Protein AF-A0A8S1GNZ1-F1 (afdb_monomer_lite)

Sequence (311 aa):
MEAQPLKSENVESPDSKSLWKHWRIIALCSLVFFGAACFFMNSFTNTDNIIVKFIEEELIEKNLEDPFVSQDFFMDMGSIRVFTPLDGYDFAYKSSAGPYDVISLKSEQTFRMKEFIKRNTSPYFLITHNSSLIMPGDNQFILEDPSLVHWFTSNLNISHEKLSALPYGVSTPTGLQENLKQLSLKQKKDENKEKILELMGDSKFFLSAEKEEVDTCTNWEAIVMGAVPIVKNGSNNELYDGERVLMLESYNERANCQKDASPFVRSIDHRKRAWRSLLAASHPGVPACLVELAAFSFEMTFAQAWAILTR

Organism: NCBI:txid2777116

Radius of gyration: 29.43 Å; chains: 1; bounding box: 95×71×96 Å

Foldseek 3Di:
DDDDDDDDDPPPDPDVVVVVVVVVVVVVVVVVVVVVVVVVVVVVVPVLQVVLVVVVVVCVVVVPLDLFDEQCNLQVQFPAHDDDVVVVPDPVPDLEDAAAGEYEYELVCLVVVVSSLVRYPHAYEYEYADDPDEPPPVNCVVVVRPSDQAYEYDRYADDDPRYDYDANTAYDVVNVVVVVVVCPPPPPVVVVVVVLLVVLLVEQEDEDPPDPGQHDNSCNSSQVSLHAYEGEDHDPCLLQVVHRHHYDVDPVCVVVVVVVCVVSSVVSVVVSVVVVVLVVVPDPDDDPVPSSHPDDPDPPSVVNSCSSRVD

pLDDT: mean 72.22, std 18.53, range [36.06, 97.62]

Secondary structure (DSSP, 8-state):
-PPPPPP----PPP-HHHHHHHHHHHHHHHHHHHHHHHHHHHHHS-HHHHHHHHHHHHHHHTT--SS--BHHHHHHT-SEEE--GGG---GGG-SSPPTTEEEEEEGGGGGGHHHHHHH--S-EEEEEESS---BSGGGGGGTT-TTEEEEEESSB-S-BTTEEE----BPPHHHHHHHHHT-TT-HHHHHHHHHHHHHHHH-SEEE----S-S--HHHHHHHHTT-EEEEE--TTGGGGTTSS-EEES-GGGGGTHHHHTHHHHHHHHHHHHHHHHHHHH--TTS-GGGSSSSSS-TTTHHHHHHHHH--

Structure (mmCIF, N/CA/C/O backbone):
data_AF-A0A8S1GNZ1-F1
#
_entry.id   AF-A0A8S1GNZ1-F1
#
loop_
_atom_site.group_PDB
_atom_site.id
_atom_site.type_symbol
_atom_site.label_atom_id
_atom_site.label_alt_id
_atom_site.label_comp_id
_atom_site.label_asym_id
_atom_site.label_entity_id
_atom_site.label_seq_id
_atom_site.pdbx_PDB_ins_code
_atom_site.Cartn_x
_atom_site.Cartn_y
_atom_site.Cartn_z
_atom_site.occupancy
_atom_site.B_iso_or_equiv
_atom_site.auth_seq_id
_atom_site.auth_comp_id
_atom_site.auth_asym_id
_atom_site.auth_atom_id
_atom_site.pdbx_PDB_model_num
ATOM 1 N N . MET A 1 1 ? -70.256 -41.498 63.097 1.00 42.91 1 MET A N 1
ATOM 2 C CA . MET A 1 1 ? -69.723 -40.968 61.826 1.00 42.91 1 MET A CA 1
ATOM 3 C C . MET A 1 1 ? -68.530 -41.832 61.461 1.00 42.91 1 MET A C 1
ATOM 5 O O . MET A 1 1 ? -67.471 -41.660 62.046 1.00 42.91 1 MET A O 1
ATOM 9 N N . GLU A 1 2 ? -68.745 -42.836 60.611 1.00 42.31 2 GLU A N 1
ATOM 10 C CA . GLU A 1 2 ? -67.685 -43.706 60.082 1.00 42.31 2 GLU A CA 1
ATOM 11 C C . GLU A 1 2 ? -67.003 -43.006 58.901 1.00 42.31 2 GLU A C 1
ATOM 13 O O . GLU A 1 2 ? -67.673 -42.524 57.987 1.00 42.31 2 GLU A O 1
ATOM 18 N N . ALA A 1 3 ? -65.674 -42.912 58.950 1.00 49.19 3 ALA A N 1
ATOM 19 C CA . ALA A 1 3 ? -64.860 -42.322 57.897 1.00 49.19 3 ALA A CA 1
ATOM 20 C C . ALA A 1 3 ? -64.663 -43.332 56.757 1.00 49.19 3 ALA A C 1
ATOM 22 O O . ALA A 1 3 ? -64.206 -44.452 56.988 1.00 49.19 3 ALA A O 1
ATOM 23 N N . GLN A 1 4 ? -65.002 -42.936 55.528 1.00 50.22 4 GLN A N 1
ATOM 24 C CA . GLN A 1 4 ? -64.741 -43.744 54.338 1.00 50.22 4 GLN A CA 1
ATOM 25 C C . GLN A 1 4 ? -63.258 -43.677 53.934 1.00 50.22 4 GLN A C 1
ATOM 27 O O . GLN A 1 4 ? -62.659 -42.601 54.002 1.00 50.22 4 GLN A O 1
ATOM 32 N N . PRO A 1 5 ? -62.659 -44.793 53.478 1.00 57.53 5 PRO A N 1
ATOM 33 C CA . PRO A 1 5 ? -61.276 -44.811 53.029 1.00 57.53 5 PRO A CA 1
ATOM 34 C C . PRO A 1 5 ? -61.134 -44.136 51.657 1.00 57.53 5 PRO A C 1
ATOM 36 O O . PRO A 1 5 ? -61.867 -44.434 50.711 1.00 57.53 5 PRO A O 1
ATOM 39 N N . LEU A 1 6 ? -60.159 -43.229 51.561 1.00 55.62 6 LEU A N 1
ATOM 40 C CA . LEU A 1 6 ? -59.729 -42.579 50.324 1.00 55.62 6 LEU A CA 1
ATOM 41 C C . LEU A 1 6 ? -59.230 -43.629 49.324 1.00 55.62 6 LEU A C 1
ATOM 43 O O . LEU A 1 6 ? -58.292 -44.376 49.603 1.00 55.62 6 LEU A O 1
ATOM 47 N N . LYS A 1 7 ? -59.859 -43.668 48.145 1.00 56.16 7 LYS A N 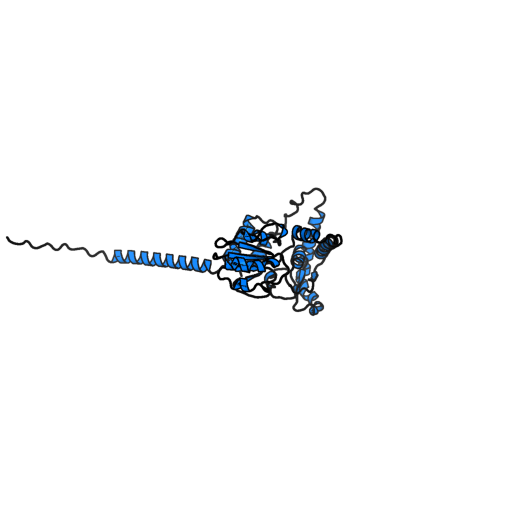1
ATOM 48 C CA . LYS A 1 7 ? -59.379 -44.436 46.993 1.00 56.16 7 LYS A CA 1
ATOM 49 C C . LYS A 1 7 ? -58.073 -43.810 46.507 1.00 56.16 7 LYS A C 1
ATOM 51 O O . LYS A 1 7 ? -58.064 -42.655 46.096 1.00 56.16 7 LYS A O 1
ATOM 56 N N . SER A 1 8 ? -56.985 -44.570 46.558 1.00 58.84 8 SER A N 1
ATOM 57 C CA . SER A 1 8 ? -55.722 -44.201 45.924 1.00 58.84 8 SER A CA 1
ATOM 58 C C . SER A 1 8 ? -55.897 -44.246 44.407 1.00 58.84 8 SER A C 1
ATOM 60 O O . SER A 1 8 ? -56.074 -45.323 43.834 1.00 58.84 8 SER A O 1
ATOM 62 N N . GLU A 1 9 ? -55.881 -43.085 43.759 1.00 55.78 9 GLU A N 1
ATOM 63 C CA . GLU A 1 9 ? -55.792 -42.996 42.305 1.00 55.78 9 GLU A CA 1
ATOM 64 C C . GLU A 1 9 ? -54.402 -43.470 41.866 1.00 55.78 9 GLU A C 1
ATOM 66 O O . GLU A 1 9 ? -53.376 -42.958 42.319 1.00 55.78 9 GLU A O 1
ATOM 71 N N . ASN A 1 10 ? -54.370 -44.487 41.004 1.00 51.25 10 ASN A N 1
ATOM 72 C CA . ASN A 1 10 ? -53.152 -44.922 40.333 1.00 51.25 10 ASN A 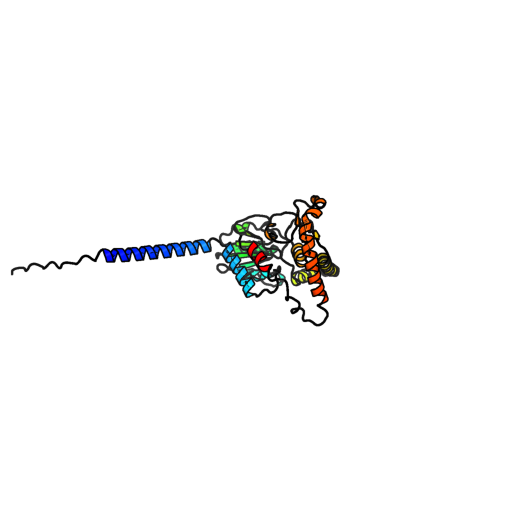CA 1
ATOM 73 C C . ASN A 1 10 ? -52.717 -43.812 39.373 1.00 51.25 10 ASN A C 1
ATOM 75 O O . ASN A 1 10 ? -53.239 -43.699 38.266 1.00 51.25 10 ASN A O 1
ATOM 79 N N . VAL A 1 11 ? -51.768 -42.986 39.809 1.00 63.00 11 VAL A N 1
ATOM 80 C CA . VAL A 1 11 ? -51.056 -42.056 38.933 1.00 63.00 11 VAL A CA 1
ATOM 81 C C . VAL A 1 11 ? -50.169 -42.900 38.022 1.00 63.00 11 VAL A C 1
ATOM 83 O O . VAL A 1 11 ? -49.137 -43.417 38.450 1.00 63.00 11 VAL A O 1
ATOM 86 N N . GLU A 1 12 ? -50.603 -43.099 36.779 1.00 59.38 12 GLU A N 1
ATOM 87 C CA . GLU A 1 12 ? -49.800 -43.769 35.758 1.00 59.38 12 GLU A CA 1
ATOM 88 C C . GLU A 1 12 ? -48.477 -43.012 35.589 1.00 59.38 12 GLU A C 1
ATOM 90 O O . GLU A 1 12 ? -48.450 -41.824 35.258 1.00 59.38 12 GLU A O 1
ATOM 95 N N . SER A 1 13 ? -47.358 -43.691 35.865 1.00 66.50 13 SER A N 1
ATOM 96 C CA . SER A 1 13 ? -46.034 -43.102 35.687 1.00 66.50 13 SER A CA 1
ATOM 97 C C . SER A 1 13 ? -45.848 -42.754 34.208 1.00 66.50 13 SER A C 1
ATOM 99 O O . SER A 1 13 ? -46.077 -43.636 33.371 1.00 66.50 13 SER A O 1
ATOM 101 N N . PRO A 1 14 ? -45.417 -41.530 33.861 1.00 67.50 14 PRO A N 1
ATOM 102 C CA . PRO A 1 14 ? -45.229 -41.145 32.471 1.00 67.50 14 PRO A CA 1
ATOM 103 C C . PRO A 1 14 ? -44.298 -42.142 31.780 1.00 67.50 14 PRO A C 1
ATOM 105 O O . PRO A 1 14 ? -43.217 -42.445 32.292 1.00 67.50 14 PRO A O 1
ATOM 108 N N . ASP A 1 15 ? -44.748 -42.669 30.636 1.00 77.31 15 ASP A N 1
ATOM 109 C CA . ASP A 1 15 ? -44.033 -43.677 29.856 1.00 77.31 15 ASP A CA 1
ATOM 110 C C . ASP A 1 15 ? -42.580 -43.235 29.666 1.00 77.31 15 ASP A C 1
ATOM 112 O O . ASP A 1 15 ? -42.286 -42.240 28.993 1.00 77.31 15 ASP A O 1
ATOM 116 N N . SER A 1 16 ? -41.662 -43.973 30.293 1.00 69.88 16 SER A N 1
ATOM 117 C CA . SER A 1 16 ? -40.234 -43.661 30.286 1.00 69.88 16 SER A CA 1
ATOM 118 C C . SER A 1 16 ? -39.706 -43.503 28.857 1.00 69.88 16 SER A C 1
ATOM 120 O O . SER A 1 16 ? -38.836 -42.668 28.609 1.00 69.88 16 SER A O 1
ATOM 122 N N . LYS A 1 17 ? -40.299 -44.193 27.873 1.00 72.44 17 LYS A N 1
ATOM 123 C CA . LYS A 1 17 ? -39.938 -44.054 26.455 1.00 72.44 17 LYS A CA 1
ATOM 124 C C . LYS A 1 17 ? -40.254 -42.669 25.879 1.00 72.44 17 LYS A C 1
ATOM 126 O O . LYS A 1 17 ? -39.535 -42.215 24.987 1.00 72.44 17 LYS A O 1
ATOM 131 N N . SER A 1 18 ? -41.281 -41.983 26.380 1.00 74.69 18 SER A N 1
ATOM 132 C CA . SER A 1 18 ? -41.635 -40.615 25.977 1.00 74.69 18 SER A CA 1
ATOM 133 C C . SER A 1 18 ? -40.627 -39.592 26.509 1.00 74.69 18 SER A C 1
ATOM 135 O O . SER A 1 18 ? -40.165 -38.720 25.766 1.00 74.69 18 SER A O 1
ATOM 137 N N . LEU A 1 19 ? -40.194 -39.758 27.762 1.00 73.62 19 LEU A N 1
ATOM 138 C CA . LEU A 1 19 ? -39.147 -38.938 28.379 1.00 73.62 19 LEU A CA 1
ATOM 139 C C . LEU A 1 19 ? -37.809 -39.086 27.641 1.00 73.62 19 LEU A C 1
ATOM 141 O O . LEU A 1 19 ? -37.182 -38.087 27.295 1.00 73.62 19 LEU A O 1
ATOM 145 N N . TRP A 1 20 ? -37.410 -40.313 27.296 1.00 73.38 20 TRP A N 1
ATOM 146 C CA . TRP A 1 20 ? -36.171 -40.562 26.546 1.00 73.38 20 TRP A CA 1
ATOM 147 C C . TRP A 1 20 ? -36.157 -39.928 25.145 1.00 73.38 20 TRP A C 1
ATOM 149 O O . TRP A 1 20 ? -35.100 -39.502 24.673 1.00 73.38 20 TRP A O 1
ATOM 159 N N . LYS A 1 21 ? -37.314 -39.818 24.478 1.00 73.50 21 LYS A N 1
ATOM 160 C CA . LYS A 1 21 ? -37.423 -39.104 23.195 1.00 73.50 21 LYS A CA 1
ATOM 161 C C . LYS A 1 21 ? -37.224 -37.596 23.360 1.00 73.50 21 LYS A C 1
ATOM 163 O O . LYS A 1 21 ? -36.492 -37.008 22.569 1.00 73.50 21 LYS A O 1
ATOM 168 N N . HIS A 1 22 ? -37.798 -36.992 24.400 1.00 74.25 22 HIS A N 1
ATOM 169 C CA . HIS A 1 22 ? -37.635 -35.560 24.668 1.00 74.25 22 HIS A CA 1
ATOM 170 C C . HIS A 1 22 ? -36.183 -35.199 25.004 1.00 74.25 22 HIS A C 1
ATOM 172 O O . HIS A 1 22 ? -35.644 -34.255 24.432 1.00 74.25 22 HIS A O 1
ATOM 178 N N . TRP A 1 23 ? -35.505 -35.995 25.835 1.00 77.56 23 TRP A N 1
ATOM 179 C CA . TRP A 1 23 ? -34.093 -35.764 26.165 1.00 77.56 23 TRP A CA 1
ATOM 180 C C . TRP A 1 23 ? -33.160 -35.896 24.956 1.00 77.56 23 TRP A C 1
ATOM 182 O O . TRP A 1 23 ? -32.216 -35.120 24.822 1.00 77.56 23 TRP A O 1
ATOM 192 N N . ARG A 1 24 ? -33.444 -36.824 24.032 1.00 75.19 24 ARG A N 1
ATOM 193 C CA . ARG A 1 24 ? -32.692 -36.941 22.772 1.00 75.19 24 ARG A CA 1
ATOM 194 C C . ARG A 1 24 ? -32.865 -35.727 21.868 1.00 75.19 24 ARG A C 1
ATOM 196 O O . ARG A 1 24 ? -31.882 -35.281 21.287 1.00 75.19 24 ARG A O 1
ATOM 203 N N . ILE A 1 25 ? -34.083 -35.199 21.761 1.00 73.50 25 ILE A N 1
ATOM 204 C CA . ILE A 1 25 ? -34.356 -33.999 20.962 1.00 73.50 25 ILE A CA 1
ATOM 205 C C . ILE A 1 25 ? -33.630 -32.795 21.567 1.00 73.50 25 ILE A C 1
ATOM 207 O O . ILE A 1 25 ? -32.942 -32.089 20.841 1.00 73.50 25 ILE A O 1
ATOM 211 N N . ILE A 1 26 ? -33.689 -32.614 22.890 1.00 74.62 26 ILE A N 1
ATOM 212 C CA . ILE A 1 26 ? -32.986 -31.519 23.576 1.00 74.62 26 ILE A CA 1
ATOM 213 C C . ILE A 1 26 ? -31.469 -31.625 23.365 1.00 74.62 26 ILE A C 1
ATOM 215 O O . ILE A 1 26 ? -30.847 -30.646 22.968 1.00 74.62 26 ILE A O 1
ATOM 219 N N . ALA A 1 27 ? -30.877 -32.811 23.539 1.00 74.50 27 ALA A N 1
ATOM 220 C CA . ALA A 1 27 ? -29.441 -33.012 23.335 1.00 74.50 27 ALA A CA 1
ATOM 221 C C . ALA A 1 27 ? -29.000 -32.761 21.879 1.00 74.50 27 ALA A C 1
ATOM 223 O O . ALA A 1 27 ? -27.961 -32.144 21.649 1.00 74.50 27 ALA A O 1
ATOM 224 N N . LEU A 1 28 ? -29.799 -33.194 20.896 1.00 64.06 28 LEU A N 1
ATOM 225 C CA . LEU A 1 28 ? -29.551 -32.920 19.476 1.00 64.06 28 LEU A CA 1
ATOM 226 C C . LEU A 1 28 ? -29.670 -31.427 19.159 1.00 64.06 28 LEU A C 1
ATOM 228 O O . LEU A 1 28 ? -28.799 -30.882 18.488 1.00 64.06 28 LEU A O 1
ATOM 232 N N . CYS A 1 29 ? -30.692 -30.747 19.682 1.00 60.97 29 CYS A N 1
ATOM 233 C CA . CYS A 1 29 ? -30.848 -29.304 19.517 1.00 60.97 29 CYS A CA 1
ATOM 234 C C . CYS A 1 29 ? -29.682 -28.532 20.148 1.00 60.97 29 CYS A C 1
ATOM 236 O O . CYS A 1 29 ? -29.166 -27.616 19.515 1.00 60.97 29 CYS A O 1
ATOM 238 N N . SER A 1 30 ? -29.211 -28.922 21.338 1.00 70.19 30 SER A N 1
ATOM 239 C CA . SER A 1 30 ? -28.046 -28.304 21.983 1.00 70.19 30 SER A CA 1
ATOM 240 C C . SER A 1 30 ? -26.748 -28.536 21.208 1.00 70.19 30 SER A C 1
ATOM 242 O O . SER A 1 30 ? -25.956 -27.609 21.090 1.00 70.19 30 SER A O 1
ATOM 244 N N . LEU A 1 31 ? -26.535 -29.725 20.633 1.00 61.81 31 LEU A N 1
ATOM 245 C CA . LEU A 1 31 ? -25.369 -30.012 19.785 1.00 61.81 31 LEU A CA 1
ATOM 246 C C . LEU A 1 31 ? -25.387 -29.215 18.478 1.00 61.81 31 LEU A C 1
ATOM 248 O O . LEU A 1 31 ? -24.345 -28.720 18.058 1.00 61.81 31 LEU A O 1
ATOM 252 N N . VAL A 1 32 ? -26.558 -29.045 17.860 1.00 71.25 32 VAL A N 1
ATOM 253 C CA . VAL A 1 32 ? -26.713 -28.201 16.665 1.00 71.25 32 VAL A CA 1
ATOM 254 C C . VAL A 1 32 ? -26.471 -26.732 17.006 1.00 71.25 32 VAL A C 1
ATOM 256 O O . VAL A 1 32 ? -25.761 -26.053 16.271 1.00 71.25 32 VAL A O 1
ATOM 259 N N . PHE A 1 33 ? -26.984 -26.246 18.141 1.00 72.06 33 PHE A N 1
ATOM 260 C CA . PHE A 1 33 ? -26.754 -24.868 18.584 1.00 72.06 33 PHE A CA 1
ATOM 261 C C . PHE A 1 33 ? -25.286 -24.610 18.933 1.00 72.06 33 PHE A C 1
ATOM 263 O O . PHE A 1 33 ? -24.740 -23.579 18.556 1.00 72.06 33 PHE A O 1
ATOM 270 N N . PHE A 1 34 ? -24.630 -25.555 19.611 1.00 69.62 34 PHE A N 1
ATOM 271 C CA . PHE A 1 34 ? -23.217 -25.443 19.963 1.00 69.62 34 PHE A CA 1
ATOM 272 C C . PHE A 1 34 ? -22.324 -25.551 18.723 1.00 69.62 34 PHE A C 1
ATOM 274 O O . PHE A 1 34 ? -21.399 -24.766 18.568 1.00 69.62 34 PHE A O 1
ATOM 281 N N . GLY A 1 35 ? -22.647 -26.452 17.790 1.00 67.31 35 GLY A N 1
ATOM 282 C CA . GLY A 1 35 ? -21.964 -26.558 16.502 1.00 67.31 35 GLY A CA 1
ATOM 283 C C . GLY A 1 35 ? -22.121 -25.300 15.648 1.00 67.31 35 GLY A C 1
ATOM 284 O O . GLY A 1 35 ? -21.136 -24.820 15.099 1.00 67.31 35 GLY A O 1
ATOM 285 N N . ALA A 1 36 ? -23.322 -24.715 15.591 1.00 57.62 36 ALA A N 1
ATOM 286 C CA . ALA A 1 36 ? -23.568 -23.456 14.894 1.00 57.62 36 ALA A CA 1
ATOM 287 C C . ALA A 1 36 ? -22.854 -22.277 15.569 1.00 57.62 36 ALA A C 1
ATOM 289 O O . ALA A 1 36 ? -22.254 -21.467 14.875 1.00 57.62 36 ALA A O 1
ATOM 290 N N . ALA A 1 37 ? -22.846 -22.202 16.903 1.00 60.47 37 ALA A N 1
ATOM 291 C CA . ALA A 1 37 ? -22.120 -21.172 17.643 1.00 60.47 37 ALA A CA 1
ATOM 292 C C . ALA A 1 37 ? -20.600 -21.302 17.467 1.00 60.47 37 ALA A C 1
ATOM 294 O O . ALA A 1 37 ? -19.932 -20.302 17.238 1.00 60.47 37 ALA A O 1
ATOM 295 N N . CYS A 1 38 ? -20.051 -22.519 17.502 1.00 54.41 38 CYS A N 1
ATOM 296 C CA . CYS A 1 38 ? -18.643 -22.768 17.202 1.00 54.41 38 CYS A CA 1
ATOM 297 C C . CYS A 1 38 ? -18.313 -22.461 15.739 1.00 54.41 38 CYS A C 1
ATOM 299 O O . CYS A 1 38 ? -17.273 -21.875 15.484 1.00 54.41 38 CYS A O 1
ATOM 301 N N . PHE A 1 39 ? -19.185 -22.793 14.784 1.00 46.56 39 PHE A N 1
ATOM 302 C CA . PHE A 1 39 ? -18.990 -22.460 13.371 1.00 46.56 39 PHE A CA 1
ATOM 303 C C . PHE A 1 39 ? -19.038 -20.946 13.131 1.00 46.56 39 PHE A C 1
ATOM 305 O O . PHE A 1 39 ? -18.174 -20.413 12.442 1.00 46.56 39 PHE A O 1
ATOM 312 N N . PHE A 1 40 ? -19.986 -20.238 13.752 1.00 44.31 40 PHE A N 1
ATOM 313 C CA . PHE A 1 40 ? -20.053 -18.778 13.709 1.00 44.31 40 PHE A CA 1
ATOM 314 C C . PHE A 1 40 ? -18.832 -18.147 14.381 1.00 44.31 40 PHE A C 1
ATOM 316 O O . PHE A 1 40 ? -18.200 -17.290 13.778 1.00 44.31 40 PHE A O 1
ATOM 323 N N . MET A 1 41 ? -18.431 -18.604 15.571 1.00 45.16 41 MET A N 1
ATOM 324 C CA . MET A 1 41 ? -17.243 -18.072 16.246 1.00 45.16 41 MET A CA 1
ATOM 325 C C . MET A 1 41 ? -15.953 -18.369 15.473 1.00 45.16 41 MET A C 1
ATOM 327 O O . MET A 1 41 ? -15.120 -17.482 15.364 1.00 45.16 41 MET A O 1
ATOM 331 N N . ASN A 1 42 ? -15.821 -19.541 14.847 1.00 42.25 42 ASN A N 1
ATOM 332 C CA . ASN A 1 42 ? -14.655 -19.882 14.024 1.00 42.25 42 ASN A CA 1
ATOM 333 C C . ASN A 1 42 ? -14.646 -19.143 12.667 1.00 42.25 42 ASN A C 1
ATOM 335 O O . ASN A 1 42 ? -13.591 -18.946 12.072 1.00 42.25 42 ASN A O 1
ATOM 339 N N . SER A 1 43 ? -15.817 -18.709 12.182 1.00 43.12 43 SER A N 1
ATOM 340 C CA . SER A 1 43 ? -15.941 -17.850 10.993 1.00 43.12 43 SER A CA 1
ATOM 341 C C . SER A 1 43 ? -15.635 -16.379 11.299 1.00 43.12 43 SER A C 1
ATOM 343 O O . SER A 1 43 ? -15.234 -15.650 10.401 1.00 43.12 43 SER A O 1
ATOM 345 N N . PHE A 1 44 ? -15.790 -15.946 12.556 1.00 43.56 44 PHE A N 1
ATOM 346 C CA . PHE A 1 44 ? -15.434 -14.596 13.011 1.00 43.56 44 PHE A CA 1
ATOM 347 C C . PHE A 1 44 ? -13.975 -14.462 13.468 1.00 43.56 44 PHE A C 1
ATOM 349 O O . PHE A 1 44 ? -13.474 -13.345 13.543 1.00 43.56 44 PHE A O 1
ATOM 356 N N . THR A 1 45 ? -13.278 -15.565 13.767 1.00 45.88 45 THR A N 1
ATOM 357 C CA . THR A 1 45 ? -11.863 -15.533 14.183 1.00 45.88 45 THR A CA 1
ATOM 358 C C . THR A 1 45 ? -10.878 -15.422 13.030 1.00 45.88 45 THR A C 1
ATOM 360 O O . THR A 1 45 ? -9.698 -15.224 13.290 1.00 45.88 45 THR A O 1
ATOM 363 N N . ASN A 1 46 ? -11.328 -15.547 11.779 1.00 54.06 46 ASN A N 1
ATOM 364 C CA . ASN A 1 46 ? -10.488 -15.222 10.636 1.00 54.06 46 ASN A CA 1
ATOM 365 C C . ASN A 1 46 ? -10.896 -13.843 10.108 1.00 54.06 46 ASN A C 1
ATOM 367 O O . ASN A 1 46 ? -11.685 -13.725 9.172 1.00 54.06 46 ASN A O 1
ATOM 371 N N . THR A 1 47 ? -10.438 -12.798 10.799 1.00 54.09 47 THR A N 1
ATOM 372 C CA . THR A 1 47 ? -10.658 -11.392 10.425 1.00 54.09 47 THR A CA 1
ATOM 373 C C . THR A 1 47 ? -10.204 -11.103 8.998 1.00 54.09 47 THR A C 1
ATOM 375 O O . THR A 1 47 ? -10.847 -10.295 8.324 1.00 54.09 47 THR A O 1
ATOM 378 N N . ASP A 1 48 ? -9.192 -11.827 8.515 1.00 54.03 48 ASP A N 1
ATOM 379 C CA . ASP A 1 48 ? -8.706 -11.722 7.142 1.00 54.03 48 ASP A CA 1
ATOM 380 C C . ASP A 1 48 ? -9.821 -12.088 6.152 1.00 54.03 48 ASP A C 1
ATOM 382 O O . ASP A 1 48 ? -10.131 -11.292 5.271 1.00 54.03 48 ASP A O 1
ATOM 386 N N . ASN A 1 49 ? -10.575 -13.170 6.390 1.00 59.88 49 ASN A N 1
ATOM 387 C CA . ASN A 1 49 ? -11.688 -13.585 5.520 1.00 59.88 49 ASN A CA 1
ATOM 388 C C . ASN A 1 49 ? -12.831 -12.560 5.418 1.00 59.88 49 ASN A C 1
ATOM 390 O O . ASN A 1 49 ? -13.514 -12.517 4.396 1.00 59.88 49 ASN A O 1
ATOM 394 N N . ILE A 1 50 ? -13.095 -11.763 6.458 1.00 61.75 50 ILE A N 1
ATOM 395 C CA . ILE A 1 50 ? -14.197 -10.784 6.427 1.00 61.75 50 ILE A CA 1
ATOM 396 C C . ILE A 1 50 ? -13.820 -9.591 5.553 1.00 61.75 50 ILE A C 1
ATOM 398 O O . ILE A 1 50 ? -14.648 -9.127 4.773 1.00 61.75 50 ILE A O 1
ATOM 402 N N . ILE A 1 51 ? -12.583 -9.108 5.660 1.00 59.88 51 ILE A N 1
ATOM 403 C CA . ILE A 1 51 ? -12.126 -7.958 4.873 1.00 59.88 51 ILE A CA 1
ATOM 404 C C . ILE A 1 51 ? -11.823 -8.382 3.445 1.00 59.88 51 ILE A C 1
ATOM 406 O O . ILE A 1 51 ? -12.181 -7.664 2.523 1.00 59.88 51 ILE A O 1
ATOM 410 N N . VAL A 1 52 ? -11.253 -9.573 3.259 1.00 60.12 52 VAL A N 1
ATOM 411 C CA . VAL A 1 52 ? -11.134 -10.232 1.958 1.00 60.12 52 VAL A CA 1
ATOM 412 C C . VAL A 1 52 ? -12.479 -10.237 1.252 1.00 60.12 52 VAL A C 1
ATOM 414 O O . VAL A 1 52 ? -12.609 -9.697 0.159 1.00 60.12 52 VAL A O 1
ATOM 417 N N . LYS A 1 53 ? -13.503 -10.759 1.928 1.00 65.94 53 LYS A N 1
ATOM 418 C CA . LYS A 1 53 ? -14.846 -10.847 1.375 1.00 65.94 53 LYS A CA 1
ATOM 419 C C . LYS A 1 53 ? -15.471 -9.471 1.153 1.00 65.94 53 LYS A C 1
ATOM 421 O O . LYS A 1 53 ? -16.151 -9.282 0.157 1.00 65.94 53 LYS A O 1
ATOM 426 N N . PHE A 1 54 ? -15.216 -8.503 2.032 1.00 68.38 54 PHE A N 1
ATOM 427 C CA . PHE A 1 54 ? -15.662 -7.120 1.853 1.00 68.38 54 PHE A CA 1
ATOM 428 C C . PHE A 1 54 ? -15.006 -6.457 0.633 1.00 68.38 54 PHE A C 1
ATOM 430 O O . PHE A 1 54 ? -15.694 -5.825 -0.159 1.00 68.38 54 PHE A O 1
ATOM 437 N N . ILE A 1 55 ? -13.693 -6.629 0.447 1.00 64.12 55 ILE A N 1
ATOM 438 C CA . ILE A 1 55 ? -12.958 -6.122 -0.716 1.00 64.12 55 ILE A CA 1
ATOM 439 C C . ILE A 1 55 ? -13.441 -6.830 -1.985 1.00 64.12 55 ILE A C 1
ATOM 441 O O . ILE A 1 55 ? -13.655 -6.162 -2.988 1.00 64.12 55 ILE A O 1
ATOM 445 N N . GLU A 1 56 ? -13.660 -8.146 -1.955 1.00 63.62 56 GLU A N 1
ATOM 446 C CA . GLU A 1 56 ? -14.246 -8.894 -3.074 1.00 63.62 56 GLU A CA 1
ATOM 447 C C . GLU A 1 56 ? -15.639 -8.380 -3.428 1.00 63.62 56 GLU A C 1
ATOM 449 O O . GLU A 1 56 ? -15.907 -8.107 -4.595 1.00 63.62 56 GLU A O 1
ATOM 454 N N . GLU A 1 57 ? -16.517 -8.224 -2.437 1.00 72.38 57 GLU A N 1
ATOM 455 C CA . GLU A 1 57 ? -17.876 -7.718 -2.627 1.00 72.38 57 GLU A CA 1
ATOM 456 C C . GLU A 1 57 ? -17.857 -6.293 -3.197 1.00 72.38 57 GLU A C 1
ATOM 458 O O . GLU A 1 57 ? -18.564 -6.033 -4.165 1.00 72.38 57 GLU A O 1
ATOM 463 N N . GLU A 1 58 ? -16.989 -5.406 -2.699 1.00 69.06 58 GLU A N 1
ATOM 464 C CA . GLU A 1 58 ? -16.810 -4.046 -3.229 1.00 69.06 58 GLU A CA 1
ATOM 465 C C . GLU A 1 58 ? -16.212 -4.027 -4.646 1.00 69.06 58 GLU A C 1
ATOM 467 O O . GLU A 1 58 ? -16.650 -3.243 -5.491 1.00 69.06 58 GLU A O 1
ATOM 472 N N . LEU A 1 59 ? -15.227 -4.885 -4.938 1.00 61.00 59 LEU A N 1
ATOM 473 C CA . LEU A 1 59 ? -14.641 -5.031 -6.277 1.00 61.00 59 LEU A CA 1
ATOM 474 C C . LEU A 1 59 ? -15.686 -5.541 -7.282 1.00 61.00 59 LEU A C 1
ATOM 476 O O . LEU A 1 59 ? -15.759 -5.039 -8.406 1.00 61.00 59 LEU A O 1
ATOM 480 N N . ILE A 1 60 ? -16.506 -6.511 -6.866 1.00 67.44 60 ILE A N 1
ATOM 481 C CA . ILE A 1 60 ? -17.602 -7.075 -7.659 1.00 67.44 60 ILE A CA 1
ATOM 482 C C . ILE A 1 60 ? -18.704 -6.030 -7.870 1.00 67.44 60 ILE A C 1
ATOM 484 O O . ILE A 1 60 ? -19.158 -5.843 -8.999 1.00 67.44 60 ILE A O 1
ATOM 488 N N . GLU A 1 61 ? -19.134 -5.335 -6.814 1.00 72.88 61 GLU A N 1
ATOM 489 C CA . GLU A 1 61 ? -20.224 -4.355 -6.873 1.00 72.88 61 GLU A CA 1
ATOM 490 C C . GLU A 1 61 ? -19.859 -3.149 -7.740 1.00 72.88 61 GLU A C 1
ATOM 492 O O . GLU A 1 61 ? -20.681 -2.678 -8.530 1.00 72.88 61 GLU A O 1
ATOM 497 N N . LYS A 1 62 ? -18.607 -2.686 -7.666 1.00 67.19 62 LYS A N 1
ATOM 498 C CA . LYS A 1 62 ? -18.128 -1.576 -8.498 1.00 67.19 62 LYS A CA 1
ATOM 499 C C . LYS A 1 62 ? -17.949 -1.945 -9.968 1.00 67.19 62 LYS A C 1
ATOM 501 O O . LYS A 1 62 ? -17.623 -1.052 -10.749 1.00 67.19 62 LYS A O 1
ATOM 506 N N . ASN A 1 63 ? -18.193 -3.209 -10.344 1.00 57.09 63 ASN A N 1
ATOM 507 C CA . ASN A 1 63 ? -18.022 -3.749 -11.693 1.00 57.09 63 ASN A CA 1
ATOM 508 C C . ASN A 1 63 ? -16.728 -3.216 -12.311 1.00 57.09 63 ASN A C 1
ATOM 510 O O . ASN A 1 63 ? -16.748 -2.617 -13.388 1.00 57.09 63 ASN A O 1
ATOM 514 N N . LEU A 1 64 ? -15.628 -3.325 -11.556 1.00 60.06 64 LEU A N 1
ATOM 515 C CA . LEU A 1 64 ? -14.351 -2.784 -11.988 1.00 60.06 64 LEU A CA 1
ATOM 516 C C . LEU A 1 64 ? -13.888 -3.578 -13.197 1.00 60.06 64 LEU A C 1
ATOM 518 O O . LEU A 1 64 ? -13.383 -4.693 -13.126 1.00 60.06 64 LEU A O 1
ATOM 522 N 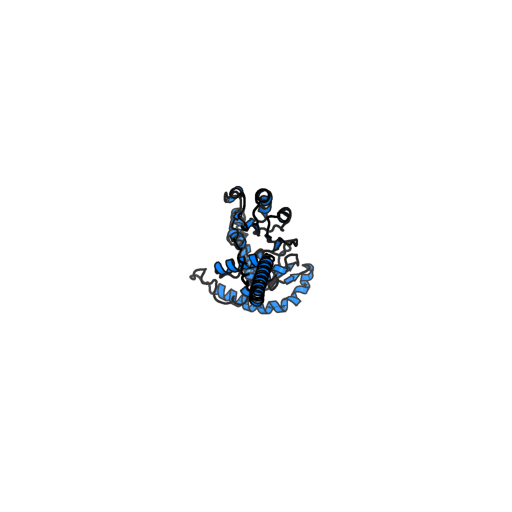N . GLU A 1 65 ? -14.149 -2.962 -14.332 1.00 56.12 65 GLU A N 1
ATOM 523 C CA . GLU A 1 65 ? -13.765 -3.412 -15.646 1.00 56.12 65 GLU A CA 1
ATOM 524 C C . GLU A 1 65 ? -12.225 -3.330 -15.833 1.00 56.12 65 GLU A C 1
ATOM 526 O O . GLU A 1 65 ? -11.649 -4.045 -16.657 1.00 56.12 65 GLU A O 1
ATOM 531 N N . ASP A 1 66 ? -11.540 -2.530 -15.005 1.00 56.25 66 ASP A N 1
ATOM 532 C CA . ASP A 1 66 ? -10.082 -2.389 -14.980 1.00 56.25 66 ASP A CA 1
ATOM 533 C C . ASP A 1 66 ? -9.430 -3.389 -13.994 1.00 56.25 66 ASP A C 1
ATOM 535 O O . ASP A 1 66 ? -9.782 -3.397 -12.810 1.00 56.25 66 ASP A O 1
ATOM 539 N N . PRO A 1 67 ? -8.468 -4.231 -14.431 1.00 58.56 67 PRO A N 1
ATOM 540 C CA . PRO A 1 67 ? -7.752 -5.157 -13.550 1.00 58.56 67 PRO A CA 1
ATOM 541 C C . PRO A 1 67 ? -6.795 -4.470 -12.563 1.00 58.56 67 PRO A C 1
ATOM 543 O O . PRO A 1 67 ? -6.181 -5.157 -11.745 1.00 58.56 67 PRO A O 1
ATOM 546 N N . PHE A 1 68 ? -6.613 -3.149 -12.644 1.00 64.25 68 PHE A N 1
ATOM 547 C CA . PHE A 1 68 ? -5.670 -2.429 -11.800 1.00 64.25 68 PHE A CA 1
ATOM 548 C C . PHE A 1 68 ? -6.358 -1.614 -10.712 1.00 64.25 68 PHE A C 1
ATOM 550 O O . PHE A 1 68 ? -7.247 -0.797 -10.940 1.00 64.25 68 PHE A O 1
ATOM 557 N N . VAL A 1 69 ? -5.856 -1.795 -9.495 1.00 73.00 69 VAL A N 1
ATOM 558 C CA . VAL A 1 69 ? -6.272 -1.018 -8.338 1.00 73.00 69 VAL A CA 1
ATOM 559 C C . VAL A 1 69 ? -5.450 0.269 -8.281 1.00 73.00 69 VAL A C 1
ATOM 561 O O . VAL A 1 69 ? -4.218 0.248 -8.175 1.00 73.00 69 VAL A O 1
ATOM 564 N N . SER A 1 70 ? -6.131 1.409 -8.383 1.00 79.19 70 SER A N 1
ATOM 565 C CA . SER A 1 70 ? -5.484 2.711 -8.247 1.00 79.19 70 SER A CA 1
ATOM 566 C C . SER A 1 70 ? -5.152 3.016 -6.786 1.00 79.19 70 SER A C 1
ATOM 568 O O . SER A 1 70 ? -5.783 2.513 -5.861 1.00 79.19 70 SER A O 1
ATOM 570 N N . GLN A 1 71 ? -4.189 3.907 -6.579 1.00 73.94 71 GLN A N 1
ATOM 571 C CA . GLN A 1 71 ? -3.860 4.457 -5.261 1.00 73.94 71 GLN A CA 1
ATOM 572 C C . GLN A 1 71 ? -5.072 4.978 -4.478 1.00 73.94 71 GLN A C 1
ATOM 574 O O . GLN A 1 71 ? -5.174 4.789 -3.265 1.00 73.94 71 GLN A O 1
ATOM 579 N N . ASP A 1 72 ? -6.011 5.599 -5.187 1.00 79.12 72 ASP A N 1
ATOM 580 C CA . ASP A 1 72 ? -7.185 6.215 -4.580 1.00 79.12 72 ASP A CA 1
ATOM 581 C C . ASP A 1 72 ? -8.289 5.195 -4.274 1.00 79.12 72 ASP A C 1
ATOM 583 O O . ASP A 1 72 ? -9.135 5.461 -3.428 1.00 79.12 72 ASP A O 1
ATOM 587 N N . PHE A 1 73 ? -8.243 3.993 -4.858 1.00 82.38 73 PHE A N 1
ATOM 588 C CA . PHE A 1 73 ? -9.238 2.948 -4.614 1.00 82.38 73 PHE A CA 1
ATOM 589 C C . PHE A 1 73 ? -9.337 2.565 -3.132 1.00 82.38 73 PHE A C 1
ATOM 591 O O . PHE A 1 73 ? -10.428 2.562 -2.562 1.00 82.38 73 PHE A O 1
ATOM 598 N N . PHE A 1 74 ? -8.202 2.303 -2.477 1.00 79.94 74 PHE A N 1
ATOM 599 C CA . PHE A 1 74 ? -8.180 1.992 -1.042 1.00 79.94 74 PHE A CA 1
ATOM 600 C C . PHE A 1 74 ? -8.566 3.202 -0.189 1.00 79.94 74 PHE A C 1
ATOM 602 O O . PHE A 1 74 ? -9.204 3.069 0.857 1.00 79.94 74 PHE A O 1
ATOM 609 N N . MET A 1 75 ? -8.219 4.405 -0.652 1.00 81.06 75 MET A N 1
ATOM 610 C CA . MET A 1 75 ? -8.637 5.642 0.003 1.00 81.06 75 MET A CA 1
ATOM 611 C C . MET A 1 75 ? -10.154 5.837 -0.060 1.00 81.06 75 MET A C 1
ATOM 613 O O . MET A 1 75 ? -10.765 6.340 0.887 1.00 81.06 75 MET A O 1
ATOM 617 N N . ASP A 1 76 ? -10.772 5.370 -1.142 1.00 81.94 76 ASP A N 1
ATOM 618 C CA . ASP A 1 76 ? -12.200 5.466 -1.376 1.00 81.94 76 ASP A CA 1
ATOM 619 C C . ASP A 1 76 ? -13.033 4.446 -0.583 1.00 81.94 76 ASP A C 1
ATOM 621 O O . ASP A 1 76 ? -14.231 4.666 -0.392 1.00 81.94 76 ASP A O 1
ATOM 625 N N . MET A 1 77 ? -12.427 3.385 -0.048 1.00 80.25 77 MET A N 1
ATOM 626 C CA . MET A 1 77 ? -13.129 2.434 0.828 1.00 80.25 77 MET A CA 1
ATOM 627 C C . MET A 1 77 ? -13.465 3.006 2.210 1.00 80.25 77 MET A C 1
ATOM 629 O O . MET A 1 77 ? -14.324 2.475 2.910 1.00 80.25 77 MET A O 1
ATOM 633 N N . GLY A 1 78 ? -12.787 4.076 2.638 1.00 78.50 78 GLY A N 1
ATOM 634 C CA . GLY A 1 78 ? -12.988 4.644 3.967 1.00 78.50 78 GLY A CA 1
ATOM 635 C C . GLY A 1 78 ? -14.391 5.226 4.147 1.00 78.50 78 GLY A C 1
ATOM 636 O O . GLY A 1 78 ? -14.758 6.183 3.460 1.00 78.50 78 GLY A O 1
ATOM 637 N N . SER A 1 79 ? -15.140 4.722 5.133 1.00 81.25 79 SER A N 1
ATOM 638 C CA . SER A 1 79 ? -16.370 5.351 5.645 1.00 81.25 79 SER A CA 1
ATOM 639 C C . SER A 1 79 ? -16.072 6.718 6.274 1.00 81.25 79 SER A C 1
ATOM 641 O O . SER A 1 79 ? -16.908 7.626 6.272 1.00 81.25 79 SER A O 1
ATOM 643 N N . ILE A 1 80 ? -14.860 6.869 6.815 1.00 78.56 80 ILE A N 1
ATOM 644 C CA . ILE A 1 80 ? -14.303 8.126 7.303 1.00 78.56 80 ILE A CA 1
ATOM 645 C C . ILE A 1 80 ? -13.013 8.390 6.534 1.00 78.56 80 ILE A C 1
ATOM 647 O O . ILE A 1 80 ? -12.031 7.664 6.677 1.00 78.56 80 ILE A O 1
ATOM 651 N N . ARG A 1 81 ? -13.011 9.451 5.727 1.00 79.44 81 ARG A N 1
ATOM 652 C CA . ARG A 1 81 ? -11.853 9.840 4.921 1.00 79.44 81 ARG A CA 1
ATOM 653 C C . ARG A 1 81 ? -11.213 11.093 5.477 1.00 79.44 81 ARG A C 1
ATOM 655 O O . ARG A 1 81 ? -11.890 12.078 5.766 1.00 79.44 81 ARG A O 1
ATOM 662 N N . VAL A 1 82 ? -9.897 11.053 5.591 1.00 72.81 82 VAL A N 1
ATOM 663 C CA . VAL A 1 82 ? -9.099 12.154 6.112 1.00 72.81 82 VAL A CA 1
ATOM 664 C C . VAL A 1 82 ? -8.177 12.605 4.997 1.00 72.81 82 VAL A C 1
ATOM 666 O O . VAL A 1 82 ? -7.054 12.116 4.843 1.00 72.81 82 VAL A O 1
ATOM 669 N N . PHE A 1 83 ? -8.675 13.539 4.197 1.00 66.75 83 PHE A N 1
ATOM 670 C CA . PHE A 1 83 ? -7.868 14.183 3.177 1.00 66.75 83 PHE A CA 1
ATOM 671 C C . PHE A 1 83 ? -7.166 15.428 3.722 1.00 66.75 83 PHE A C 1
ATOM 673 O O . PHE A 1 83 ? -7.409 15.913 4.827 1.00 66.75 83 PHE A O 1
ATOM 680 N N . THR A 1 84 ? -6.170 15.846 2.955 1.00 56.94 84 THR A N 1
ATOM 681 C CA . THR A 1 84 ? -5.200 16.907 3.215 1.00 56.94 84 THR A CA 1
ATOM 682 C C . THR A 1 84 ? -5.796 18.227 3.734 1.00 56.94 84 THR A C 1
ATOM 684 O O . THR A 1 84 ? -6.961 18.530 3.506 1.00 56.94 84 THR A O 1
ATOM 687 N N . PRO A 1 85 ? -4.976 19.089 4.372 1.00 49.31 85 PRO A N 1
ATOM 688 C CA . PRO A 1 85 ? -5.431 20.349 4.973 1.00 49.31 85 PRO A CA 1
ATOM 689 C C . PRO A 1 85 ? -6.016 21.384 3.992 1.00 49.31 85 PRO A C 1
ATOM 691 O O . PRO A 1 85 ? -6.532 22.401 4.446 1.00 49.31 85 PRO A O 1
ATOM 694 N N . LEU A 1 86 ? -5.940 21.161 2.675 1.00 49.31 86 LEU A N 1
ATOM 695 C CA . LEU A 1 86 ? -6.503 22.077 1.678 1.00 49.31 86 LEU A CA 1
ATOM 696 C C . LEU A 1 86 ? -8.030 21.982 1.566 1.00 49.31 86 LEU A C 1
ATOM 698 O O . LEU A 1 86 ? -8.653 22.961 1.163 1.00 49.31 86 LEU A O 1
ATOM 702 N N . ASP A 1 87 ? -8.635 20.873 1.992 1.00 48.62 87 ASP A N 1
ATOM 703 C CA . ASP A 1 87 ? -10.073 20.651 1.804 1.00 48.62 87 ASP A CA 1
ATOM 704 C C . ASP A 1 87 ? -10.924 21.208 2.953 1.00 48.62 87 ASP A C 1
ATOM 706 O O . ASP A 1 87 ? -12.139 21.028 2.975 1.00 48.62 87 ASP A O 1
ATOM 710 N N . GLY A 1 88 ? -10.308 21.858 3.950 1.00 50.62 88 GLY A N 1
ATOM 711 C CA . GLY A 1 88 ? -11.014 22.372 5.131 1.00 50.62 88 GLY A CA 1
ATOM 712 C C . GLY A 1 88 ? -11.710 21.290 5.970 1.00 50.62 88 GLY A C 1
ATOM 713 O O . GLY A 1 88 ? -12.368 21.614 6.958 1.00 50.62 88 GLY A O 1
ATOM 714 N N . TYR A 1 89 ? -11.556 20.014 5.602 1.00 48.22 89 TYR A N 1
ATOM 715 C CA . TYR A 1 89 ? -12.067 18.869 6.336 1.00 48.22 89 TYR A CA 1
ATOM 716 C C . TYR A 1 89 ? -11.186 18.641 7.556 1.00 48.22 89 TYR A C 1
ATOM 718 O O . TYR A 1 89 ? -10.165 17.950 7.543 1.00 48.22 89 TYR A O 1
ATOM 726 N N . ASP A 1 90 ? -11.578 19.313 8.628 1.00 55.81 90 ASP A N 1
ATOM 727 C CA . ASP A 1 90 ? -11.001 19.115 9.935 1.00 55.81 90 ASP A CA 1
ATOM 728 C C . ASP A 1 90 ? -11.307 17.681 10.390 1.00 55.81 90 ASP A C 1
ATOM 730 O O . ASP A 1 90 ? -12.468 17.271 10.482 1.00 55.81 90 ASP A O 1
ATOM 734 N N . PHE A 1 91 ? -10.259 16.919 10.715 1.00 53.12 91 PHE A N 1
ATOM 735 C CA . PHE A 1 91 ? -10.379 15.616 11.385 1.00 53.12 91 PHE A CA 1
ATOM 736 C C . PHE A 1 91 ? -11.277 15.737 12.631 1.00 53.12 91 PHE A C 1
ATOM 738 O O . PHE A 1 91 ? -11.925 14.780 13.046 1.00 53.12 91 PHE A O 1
ATOM 745 N N . ALA A 1 92 ? -11.371 16.947 13.196 1.00 51.41 92 ALA A N 1
ATOM 746 C CA . ALA A 1 92 ? -12.249 17.288 14.299 1.00 51.41 92 ALA A CA 1
ATOM 747 C C . ALA A 1 92 ? -13.751 17.015 14.072 1.00 51.41 92 ALA A C 1
ATOM 749 O O . ALA A 1 92 ? -14.484 16.995 15.060 1.00 51.41 92 ALA A O 1
ATOM 750 N N . TYR A 1 93 ? -14.242 16.801 12.842 1.00 52.03 93 TYR A N 1
ATOM 751 C CA . TYR A 1 93 ? -15.692 16.722 12.609 1.00 52.03 93 TYR A CA 1
ATOM 752 C C . TYR A 1 93 ? -16.340 15.377 12.994 1.00 52.03 93 TYR A C 1
ATOM 754 O O . TYR A 1 93 ? -17.537 15.335 13.275 1.00 52.03 93 TYR A O 1
ATOM 762 N N . LYS A 1 94 ? -15.571 14.283 13.091 1.00 66.31 94 LYS A N 1
ATOM 763 C CA . LYS A 1 94 ? -16.033 13.030 13.716 1.00 66.31 94 LYS A CA 1
ATOM 764 C C . LYS A 1 94 ? -15.087 12.652 14.851 1.00 66.31 94 LYS A C 1
ATOM 766 O O . LYS A 1 94 ? -14.033 12.068 14.641 1.00 66.31 94 LYS A O 1
ATOM 771 N N . SER A 1 95 ? -15.482 12.986 16.079 1.00 69.12 95 SER A N 1
ATOM 772 C CA . SER A 1 95 ? -14.722 12.683 17.300 1.00 69.12 95 SER A CA 1
ATOM 773 C C . SER A 1 95 ? -14.637 11.190 17.639 1.00 69.12 95 SER A C 1
ATOM 775 O O . SER A 1 95 ? -13.916 10.830 18.565 1.00 69.12 95 SER A O 1
ATOM 777 N N . SER A 1 96 ? -15.386 10.341 16.936 1.00 79.94 96 SER A N 1
ATOM 778 C CA . SER A 1 96 ? -15.434 8.894 17.138 1.00 79.94 96 SER A CA 1
ATOM 779 C C . SER A 1 96 ? -15.925 8.196 15.875 1.00 79.94 96 SER A C 1
ATOM 781 O O . SER A 1 96 ? -16.720 8.764 15.119 1.00 79.94 96 SER A O 1
ATOM 783 N N . ALA A 1 97 ? -15.487 6.959 15.686 1.00 85.81 97 ALA A N 1
ATOM 784 C CA . ALA A 1 97 ? -15.971 6.083 14.635 1.00 85.81 97 ALA A CA 1
ATOM 785 C C . ALA A 1 97 ? -17.188 5.268 15.115 1.00 85.81 97 ALA A C 1
ATOM 787 O O . ALA A 1 97 ? -17.362 5.014 16.314 1.00 85.81 97 ALA A O 1
ATOM 788 N N . GLY A 1 98 ? -18.053 4.881 14.180 1.00 88.88 98 GLY A N 1
ATOM 789 C CA . GLY A 1 98 ? -19.028 3.818 14.399 1.00 88.88 98 GLY A CA 1
ATOM 790 C C . GLY A 1 98 ? -18.331 2.460 14.564 1.00 88.88 98 GLY A C 1
ATOM 791 O O . GLY A 1 98 ? -17.167 2.318 14.183 1.00 88.88 98 GLY A O 1
ATOM 792 N N . PRO A 1 99 ? -19.000 1.451 15.151 1.00 90.44 99 PRO A N 1
ATOM 793 C CA . PRO A 1 99 ? -18.454 0.100 15.214 1.00 90.44 99 PRO A CA 1
ATOM 794 C C . PRO A 1 99 ? -18.131 -0.423 13.812 1.00 90.44 99 PRO A C 1
ATOM 796 O O . PRO A 1 99 ? -19.019 -0.507 12.969 1.00 90.44 99 PRO A O 1
ATOM 799 N N . TYR A 1 100 ? -16.872 -0.807 13.614 1.00 92.06 100 TYR A N 1
ATOM 800 C CA . TYR A 1 100 ? -16.306 -1.338 12.373 1.00 92.06 100 TYR A CA 1
ATOM 801 C C . TYR A 1 100 ? -16.255 -0.353 11.199 1.00 92.06 100 TYR A C 1
ATOM 803 O O . TYR A 1 100 ? -16.104 -0.776 10.055 1.00 92.06 100 TYR A O 1
ATOM 811 N N . ASP A 1 101 ? -16.323 0.952 11.463 1.00 91.50 101 ASP A N 1
ATOM 812 C CA . ASP A 1 101 ? -16.042 1.956 10.435 1.00 91.50 101 ASP A CA 1
ATOM 813 C C . ASP A 1 101 ? -14.608 1.790 9.898 1.00 91.50 101 ASP A C 1
ATOM 815 O O . ASP A 1 101 ? -13.662 1.497 10.641 1.00 91.50 101 ASP A O 1
ATOM 819 N N . VAL A 1 102 ? -14.446 2.043 8.598 1.00 91.38 102 VAL A N 1
ATOM 820 C CA . VAL A 1 102 ? -13.138 2.077 7.938 1.00 91.38 102 VAL A CA 1
ATOM 821 C C . VAL A 1 102 ? -12.634 3.514 7.910 1.00 91.38 102 VAL A C 1
ATOM 823 O O . VAL A 1 102 ? -13.255 4.403 7.320 1.00 91.38 102 VAL A O 1
ATOM 826 N N . ILE A 1 103 ? -11.490 3.747 8.541 1.00 92.31 103 ILE A N 1
ATOM 827 C CA . ILE A 1 103 ? -10.805 5.035 8.548 1.00 92.31 103 ILE A CA 1
ATOM 828 C C . ILE A 1 103 ? -9.713 4.981 7.497 1.00 92.31 103 ILE A C 1
ATOM 830 O O . ILE A 1 103 ? -8.836 4.128 7.570 1.00 92.31 103 ILE A O 1
ATOM 834 N N . SER A 1 104 ? -9.739 5.907 6.544 1.00 92.25 104 SER A N 1
ATOM 835 C CA . SER A 1 104 ? -8.716 5.988 5.507 1.00 92.25 104 SER A CA 1
ATOM 836 C C . SER A 1 104 ? -8.013 7.341 5.513 1.00 92.25 104 SER A C 1
ATOM 838 O O . SER A 1 104 ? -8.663 8.394 5.515 1.00 92.25 104 SER A O 1
ATOM 840 N N . LEU A 1 105 ? -6.679 7.326 5.559 1.00 92.06 105 LEU A N 1
ATOM 841 C CA . LEU A 1 105 ? -5.845 8.528 5.649 1.00 92.06 105 LEU A CA 1
ATOM 842 C C . LEU A 1 105 ? -4.503 8.357 4.926 1.00 92.06 105 LEU A C 1
ATOM 844 O O . LEU A 1 105 ? -3.947 7.266 4.874 1.00 92.06 105 LEU A O 1
ATOM 848 N N . LYS A 1 106 ? -3.948 9.446 4.378 1.00 91.50 106 LYS A N 1
ATOM 849 C CA . LYS A 1 106 ? -2.588 9.408 3.804 1.00 91.50 106 LYS A CA 1
ATOM 850 C C . LYS A 1 106 ? -1.574 9.061 4.893 1.00 91.50 106 LYS A C 1
ATOM 852 O O . LYS A 1 106 ? -1.707 9.581 6.003 1.00 91.50 106 LYS A O 1
ATOM 857 N N . SER A 1 107 ? -0.554 8.251 4.608 1.00 92.25 107 SER A N 1
ATOM 858 C CA . SER A 1 107 ? 0.348 7.764 5.667 1.00 92.25 107 SER A CA 1
ATOM 859 C C . SER A 1 107 ? 1.064 8.884 6.439 1.00 92.25 107 SER A C 1
ATOM 861 O O . SER A 1 107 ? 1.307 8.730 7.634 1.00 92.25 107 SER A O 1
ATOM 863 N N . GLU A 1 108 ? 1.307 10.059 5.843 1.00 91.56 108 GLU A N 1
ATOM 864 C CA . GLU A 1 108 ? 1.851 11.239 6.543 1.00 91.56 108 GLU A CA 1
ATOM 865 C C . GLU A 1 108 ? 0.906 11.817 7.606 1.00 91.56 108 GLU A C 1
ATOM 867 O O . GLU A 1 108 ? 1.331 12.626 8.424 1.00 91.56 108 GLU A O 1
ATOM 872 N N . GLN A 1 109 ? -0.381 11.466 7.588 1.00 92.06 109 GLN A N 1
ATOM 873 C CA . GLN A 1 109 ? -1.396 11.967 8.522 1.00 92.06 109 GLN A CA 1
ATOM 874 C C . GLN A 1 109 ? -1.646 11.021 9.704 1.00 92.06 109 GLN A C 1
ATOM 876 O O . GLN A 1 109 ? -2.460 11.334 10.573 1.00 92.06 109 GLN A O 1
ATOM 881 N N . THR A 1 110 ? -0.937 9.894 9.781 1.00 93.56 110 THR A N 1
ATOM 882 C CA . THR A 1 110 ? -1.049 8.896 10.864 1.00 93.56 110 THR A CA 1
ATOM 883 C C . THR A 1 110 ? -0.848 9.482 12.258 1.00 93.56 110 THR A C 1
ATOM 885 O O . THR A 1 110 ? -1.514 9.060 13.201 1.00 93.56 110 THR A O 1
ATOM 888 N N . PHE A 1 111 ? -0.036 10.533 12.401 1.00 92.31 111 PHE A N 1
ATOM 889 C CA . PHE A 1 111 ? 0.151 11.224 13.681 1.00 92.31 111 PHE A CA 1
ATOM 890 C C . PHE A 1 111 ? -1.162 11.760 14.282 1.00 92.31 111 PHE A C 1
ATOM 892 O O . PHE A 1 111 ? -1.261 11.908 15.504 1.00 92.31 111 PHE A O 1
ATOM 899 N N . ARG A 1 112 ? -2.185 12.032 13.453 1.00 90.81 112 ARG A N 1
ATOM 900 C CA . ARG A 1 112 ? -3.510 12.491 13.905 1.00 90.81 112 ARG A CA 1
ATOM 901 C C . ARG A 1 112 ? -4.270 11.418 14.683 1.00 90.81 112 ARG A C 1
ATOM 903 O O . ARG A 1 112 ? -5.128 11.758 15.498 1.00 90.81 112 ARG A O 1
ATOM 910 N N . MET A 1 113 ? -3.905 10.146 14.513 1.00 94.12 113 MET A N 1
ATOM 911 C CA . MET A 1 113 ? -4.531 9.037 15.230 1.00 94.12 113 MET A CA 1
ATOM 912 C C . MET A 1 113 ? -4.328 9.126 16.743 1.00 94.12 113 MET A C 1
ATOM 914 O O . MET A 1 113 ? -5.161 8.622 17.484 1.00 94.12 113 MET A O 1
ATOM 918 N N . LYS A 1 114 ? -3.311 9.848 17.239 1.00 94.12 114 LYS A N 1
ATOM 919 C CA . LYS A 1 114 ? -3.110 10.043 18.689 1.00 94.12 114 LYS A CA 1
ATOM 920 C C . LYS A 1 114 ? -4.335 10.625 19.388 1.00 94.12 114 LYS A C 1
ATOM 922 O O . LYS A 1 114 ? -4.682 10.188 20.479 1.00 94.12 114 LYS A O 1
ATOM 927 N N . GLU A 1 115 ? -4.974 11.625 18.786 1.00 90.62 115 GLU A N 1
ATOM 928 C CA . GLU A 1 115 ? -6.154 12.262 19.379 1.00 90.62 115 GLU A CA 1
ATOM 929 C C . GLU A 1 115 ? -7.430 11.463 19.127 1.00 90.62 115 GLU A C 1
ATOM 931 O O . GLU A 1 115 ? -8.304 11.430 19.992 1.00 90.62 115 GLU A O 1
ATOM 936 N N . PHE A 1 116 ? -7.518 10.788 17.978 1.00 91.94 116 PHE A N 1
ATOM 937 C CA . PHE A 1 116 ? -8.624 9.889 17.664 1.00 91.94 116 PHE A CA 1
ATOM 938 C C . PHE A 1 116 ? -8.697 8.723 18.657 1.00 91.94 116 PHE A C 1
ATOM 940 O O . PHE A 1 116 ? -9.727 8.535 19.298 1.00 91.94 116 PHE A O 1
ATOM 947 N N . ILE A 1 117 ? -7.586 8.008 18.857 1.00 94.94 117 ILE A N 1
ATOM 948 C CA . ILE A 1 117 ? -7.488 6.830 19.733 1.00 94.94 117 ILE A CA 1
ATOM 949 C C . ILE A 1 117 ? -7.888 7.171 21.173 1.00 94.94 117 ILE A C 1
ATOM 951 O O . ILE A 1 117 ? -8.589 6.406 21.823 1.00 94.94 117 ILE A O 1
ATOM 955 N N . LYS A 1 118 ? -7.521 8.359 21.674 1.00 94.12 118 LYS A N 1
ATOM 956 C CA . LYS A 1 118 ? -7.907 8.805 23.027 1.00 94.12 118 LYS A CA 1
ATOM 957 C C . LYS A 1 118 ? -9.420 8.920 23.233 1.00 94.12 118 LYS A C 1
ATOM 959 O O . LYS A 1 118 ? -9.875 8.878 24.373 1.00 94.12 118 LYS A O 1
ATOM 964 N N . ARG A 1 119 ? -10.180 9.176 22.166 1.00 92.06 119 ARG A N 1
ATOM 965 C CA . ARG A 1 119 ? -11.621 9.475 22.222 1.00 92.06 119 ARG A CA 1
ATOM 966 C C . ARG A 1 119 ? -12.471 8.326 21.701 1.00 92.06 119 ARG A C 1
ATOM 968 O O . ARG A 1 119 ? -13.624 8.188 22.104 1.00 92.06 119 ARG A O 1
ATOM 975 N N . ASN A 1 120 ? -11.922 7.536 20.789 1.00 93.25 120 ASN A N 1
ATOM 976 C CA . ASN A 1 120 ? -12.626 6.454 20.143 1.00 93.25 120 ASN A CA 1
ATOM 977 C C . ASN A 1 120 ? -12.683 5.220 21.051 1.00 93.25 120 ASN A C 1
ATOM 979 O O . ASN A 1 120 ? -11.674 4.775 21.582 1.00 93.25 120 ASN A O 1
ATOM 983 N N . THR A 1 121 ? -13.883 4.669 21.216 1.00 94.44 121 THR A N 1
ATOM 984 C CA . THR A 1 121 ? -14.131 3.441 21.996 1.00 94.44 121 THR A CA 1
ATOM 985 C C . THR A 1 121 ? -14.724 2.318 21.146 1.00 94.44 121 THR A C 1
ATOM 987 O O . THR A 1 121 ? -14.894 1.201 21.629 1.00 94.44 121 THR A O 1
ATOM 990 N N . SER A 1 122 ? -15.050 2.611 19.885 1.00 95.00 122 SER A N 1
ATOM 991 C CA . SER A 1 122 ? -15.621 1.656 18.940 1.00 95.00 122 SER A CA 1
ATOM 992 C C . SER A 1 122 ? -14.514 0.924 18.183 1.00 95.00 122 SER A C 1
ATOM 994 O O . SER A 1 122 ? -13.547 1.577 17.787 1.00 95.00 122 SER A O 1
ATOM 996 N N . PRO A 1 123 ? -14.659 -0.382 17.898 1.00 95.88 123 PRO A N 1
ATOM 997 C CA . PRO A 1 123 ? -13.727 -1.080 17.021 1.00 95.88 123 PRO A CA 1
ATOM 998 C C . PRO A 1 123 ? -13.690 -0.420 15.635 1.00 95.88 123 PRO A C 1
ATOM 1000 O O . PRO A 1 123 ? -14.735 0.012 15.153 1.00 95.88 123 PRO A O 1
ATOM 1003 N N . TYR A 1 124 ? -12.525 -0.341 14.992 1.00 95.00 124 TYR A N 1
ATOM 1004 C CA . TYR A 1 124 ? -12.374 0.250 13.656 1.00 95.00 124 TYR A CA 1
ATOM 1005 C C . TYR A 1 124 ? -11.276 -0.431 12.836 1.00 95.00 124 TYR A C 1
ATOM 1007 O O . TYR A 1 124 ? -10.369 -1.068 13.378 1.00 95.00 124 TYR A O 1
ATOM 1015 N N . PHE A 1 125 ? -11.351 -0.244 11.520 1.00 94.75 125 PHE A N 1
ATOM 1016 C CA . PHE A 1 125 ? -10.287 -0.587 10.582 1.00 94.75 125 PHE A CA 1
ATOM 1017 C C . PHE A 1 125 ? -9.538 0.670 10.159 1.00 94.75 125 PHE A C 1
ATOM 1019 O O . PHE A 1 125 ? -10.140 1.734 10.003 1.00 94.75 125 PHE A O 1
ATOM 1026 N N . LEU A 1 126 ? -8.231 0.552 9.949 1.00 95.38 126 LEU A N 1
ATOM 1027 C CA . LEU A 1 126 ? -7.399 1.641 9.453 1.00 95.38 126 LEU A CA 1
ATOM 1028 C C . LEU A 1 126 ? -6.807 1.274 8.094 1.00 95.38 126 LEU A C 1
ATOM 1030 O O . LEU A 1 126 ? -6.243 0.201 7.927 1.00 95.38 126 LEU A O 1
ATOM 1034 N N . ILE A 1 127 ? -6.894 2.189 7.137 1.00 94.50 127 ILE A N 1
ATOM 1035 C CA . ILE A 1 127 ? -6.233 2.114 5.840 1.00 94.50 127 ILE A CA 1
ATOM 1036 C C . ILE A 1 127 ? -5.302 3.318 5.733 1.00 94.50 127 ILE A C 1
ATOM 1038 O O . ILE A 1 127 ? -5.740 4.463 5.876 1.00 94.50 127 ILE A O 1
ATOM 1042 N N . THR A 1 128 ? -4.016 3.077 5.479 1.00 94.00 128 THR A N 1
ATOM 1043 C CA . THR A 1 128 ? -3.071 4.153 5.167 1.00 94.00 128 THR A CA 1
ATOM 1044 C C . THR A 1 128 ? -2.324 3.902 3.878 1.00 94.00 128 THR A C 1
ATOM 1046 O O . THR A 1 128 ? -1.719 2.851 3.679 1.00 94.00 128 THR A O 1
ATOM 1049 N N . HIS A 1 129 ? -2.373 4.887 2.990 1.00 92.56 129 HIS A N 1
ATOM 1050 C CA . HIS A 1 129 ? -1.861 4.746 1.635 1.00 92.56 129 HIS A CA 1
ATOM 1051 C C . HIS A 1 129 ? -1.340 6.083 1.088 1.00 92.56 129 HIS A C 1
ATOM 1053 O O . HIS A 1 129 ? -1.255 7.082 1.809 1.00 92.56 129 HIS A O 1
ATOM 1059 N N . ASN A 1 130 ? -1.013 6.113 -0.206 1.00 88.62 130 ASN A N 1
ATOM 1060 C CA . ASN A 1 130 ? -0.671 7.318 -0.971 1.00 88.62 130 ASN A CA 1
ATOM 1061 C C . ASN A 1 130 ? 0.562 8.067 -0.445 1.00 88.62 130 ASN A C 1
ATOM 1063 O O . ASN A 1 130 ? 0.655 9.289 -0.573 1.00 88.62 130 ASN A O 1
ATOM 1067 N N . SER A 1 131 ? 1.511 7.334 0.132 1.00 88.06 131 SER A N 1
ATOM 1068 C CA . SER A 1 131 ? 2.728 7.880 0.719 1.00 88.06 131 SER A CA 1
ATOM 1069 C C . SER A 1 131 ? 3.866 6.882 0.618 1.00 88.06 131 SER A C 1
ATOM 1071 O O . SER A 1 131 ? 3.676 5.709 0.924 1.00 88.06 131 SER A O 1
ATOM 1073 N N . SER A 1 132 ? 5.068 7.367 0.304 1.00 86.56 132 SER A N 1
ATOM 1074 C CA . SER A 1 132 ? 6.288 6.557 0.355 1.00 86.56 132 SER A CA 1
ATOM 1075 C C . SER A 1 132 ? 6.780 6.308 1.787 1.00 86.56 132 SER A C 1
ATOM 1077 O O . SER A 1 132 ? 7.834 5.728 1.992 1.00 86.56 132 SER A O 1
ATOM 1079 N N . LEU A 1 133 ? 6.074 6.777 2.820 1.00 90.50 133 LEU A N 1
ATOM 1080 C CA . LEU A 1 133 ? 6.499 6.513 4.188 1.00 90.50 133 LEU A CA 1
ATOM 1081 C C . LEU A 1 133 ? 6.393 5.024 4.516 1.00 90.50 133 LEU A C 1
ATOM 1083 O O . LEU A 1 133 ? 5.366 4.391 4.282 1.00 90.50 133 LEU A O 1
ATOM 1087 N N . ILE A 1 134 ? 7.454 4.508 5.126 1.00 91.25 134 ILE A N 1
ATOM 1088 C CA . ILE A 1 134 ? 7.487 3.164 5.688 1.00 91.25 134 ILE A CA 1
ATOM 1089 C C . ILE A 1 134 ? 6.583 3.124 6.924 1.00 91.25 134 ILE A C 1
ATOM 1091 O O . ILE A 1 134 ? 6.746 3.931 7.845 1.00 91.25 134 ILE A O 1
ATOM 1095 N N . MET A 1 135 ? 5.648 2.177 6.956 1.00 94.00 135 MET A N 1
ATOM 1096 C CA . MET A 1 135 ? 4.686 2.013 8.047 1.00 94.00 135 MET A CA 1
ATOM 1097 C C . MET A 1 135 ? 4.981 0.746 8.867 1.00 94.00 135 MET A C 1
ATOM 1099 O O . MET A 1 135 ? 5.508 -0.227 8.326 1.00 94.00 135 MET A O 1
ATOM 1103 N N . PRO A 1 136 ? 4.682 0.747 10.183 1.00 94.94 136 PRO A N 1
ATOM 1104 C CA . PRO A 1 136 ? 4.053 1.826 10.956 1.00 94.94 136 PRO A CA 1
ATOM 1105 C C . PRO A 1 136 ? 5.020 2.960 11.355 1.00 94.94 136 PRO A C 1
ATOM 1107 O O . PRO A 1 136 ? 4.565 4.011 11.810 1.00 94.94 136 PRO A O 1
ATOM 1110 N N . GLY A 1 137 ? 6.339 2.776 11.198 1.00 92.75 137 GLY A N 1
ATOM 1111 C CA . GLY A 1 137 ? 7.355 3.787 11.528 1.00 92.75 137 GLY A CA 1
ATOM 1112 C C . GLY A 1 137 ? 7.232 4.312 12.966 1.00 92.75 137 GLY A C 1
ATOM 1113 O O . GLY A 1 137 ? 7.086 3.533 13.906 1.00 92.75 137 GLY A O 1
ATOM 1114 N N . ASP A 1 138 ? 7.216 5.637 13.134 1.00 94.81 138 ASP A N 1
ATOM 1115 C CA . ASP A 1 138 ? 7.013 6.307 14.434 1.00 94.81 138 ASP A CA 1
ATOM 1116 C C . ASP A 1 138 ? 5.573 6.189 14.980 1.00 94.81 138 ASP A C 1
ATOM 1118 O O . ASP A 1 138 ? 5.269 6.655 16.083 1.00 94.81 138 ASP A O 1
ATOM 1122 N N . ASN A 1 139 ? 4.660 5.572 14.225 1.00 96.00 139 ASN A N 1
ATOM 1123 C CA . ASN A 1 139 ? 3.246 5.436 14.573 1.00 96.00 139 ASN A CA 1
ATOM 1124 C C . ASN A 1 139 ? 2.882 4.041 15.102 1.00 96.00 139 ASN A C 1
ATOM 1126 O O . ASN A 1 139 ? 1.720 3.645 15.060 1.00 96.00 139 ASN A O 1
ATOM 1130 N N . GLN A 1 140 ? 3.855 3.309 15.654 1.00 96.56 140 GLN A N 1
ATOM 1131 C CA . GLN A 1 140 ? 3.625 2.001 16.289 1.00 96.56 140 GLN A CA 1
ATOM 1132 C C . GLN A 1 140 ? 2.584 2.039 17.416 1.00 96.56 140 GLN A C 1
ATOM 1134 O O . GLN A 1 140 ? 1.884 1.052 17.613 1.00 96.56 140 GLN A O 1
ATOM 1139 N N . PHE A 1 141 ? 2.403 3.185 18.085 1.00 96.69 141 PHE A N 1
ATOM 1140 C CA . PHE A 1 141 ? 1.376 3.370 19.121 1.00 96.69 141 PHE A CA 1
ATOM 1141 C C . PHE A 1 141 ? -0.053 3.060 18.633 1.00 96.69 141 PHE A C 1
ATOM 1143 O O . PHE A 1 141 ? -0.931 2.801 19.449 1.00 96.69 141 PHE A O 1
ATOM 1150 N N . ILE A 1 142 ? -0.307 3.103 17.318 1.00 97.44 142 ILE A N 1
ATOM 1151 C CA . ILE A 1 142 ? -1.611 2.751 16.739 1.00 97.44 142 ILE A CA 1
ATOM 1152 C C . ILE A 1 142 ? -1.891 1.251 16.915 1.00 97.44 142 ILE A C 1
ATOM 1154 O O . ILE A 1 142 ? -3.024 0.871 17.189 1.00 97.44 142 ILE A O 1
ATOM 1158 N N . LEU A 1 143 ? -0.867 0.396 16.825 1.00 97.62 143 LEU A N 1
ATOM 1159 C CA . LEU A 1 143 ? -1.008 -1.060 16.971 1.00 97.62 143 LEU A CA 1
ATOM 1160 C C . LEU A 1 143 ? -1.390 -1.474 18.402 1.00 97.62 143 LEU A C 1
ATOM 1162 O O . LEU A 1 143 ? -2.042 -2.503 18.604 1.00 97.62 143 LEU A O 1
ATOM 1166 N N . GLU A 1 144 ? -1.028 -0.646 19.384 1.00 97.25 144 GLU A N 1
ATOM 1167 C CA . GLU A 1 144 ? -1.341 -0.836 20.804 1.00 97.25 144 GLU A CA 1
ATOM 1168 C C . GLU A 1 144 ? -2.803 -0.499 21.144 1.00 97.25 144 GLU A C 1
ATOM 1170 O O . GLU A 1 144 ? -3.271 -0.832 22.233 1.00 97.25 144 GLU A O 1
ATOM 1175 N N . ASP A 1 145 ? -3.545 0.137 20.230 1.00 97.38 145 ASP A N 1
ATOM 1176 C CA . ASP A 1 145 ? -4.947 0.479 20.456 1.00 97.38 145 ASP A CA 1
ATOM 1177 C C . ASP A 1 145 ? -5.819 -0.792 20.499 1.00 97.38 145 ASP A C 1
ATOM 1179 O O . ASP A 1 145 ? -5.890 -1.532 19.508 1.00 97.38 145 ASP A O 1
ATOM 1183 N N . PRO A 1 146 ? -6.521 -1.073 21.615 1.00 97.25 146 PRO A N 1
ATOM 1184 C CA . PRO A 1 146 ? -7.427 -2.215 21.701 1.00 97.25 146 PRO A CA 1
ATOM 1185 C C . PRO A 1 146 ? -8.631 -2.103 20.757 1.00 97.25 146 PRO A C 1
ATOM 1187 O O . PRO A 1 146 ? -9.231 -3.124 20.433 1.00 97.25 146 PRO A O 1
ATOM 1190 N N . SER A 1 147 ? -8.986 -0.893 20.316 1.00 96.44 147 SER A N 1
ATOM 1191 C CA . SER A 1 147 ? -10.089 -0.664 19.377 1.00 96.44 147 SER A CA 1
ATOM 1192 C C . SER A 1 147 ? -9.663 -0.827 17.915 1.00 96.44 147 SER A C 1
ATOM 1194 O O . SER A 1 147 ? -10.520 -0.937 17.039 1.00 96.44 147 SER A O 1
ATOM 1196 N N . LEU A 1 148 ? -8.360 -0.864 17.623 1.00 96.81 148 LEU A N 1
ATOM 1197 C CA . LEU A 1 148 ? -7.888 -1.197 16.286 1.00 96.81 148 LEU A CA 1
ATOM 1198 C C . LEU A 1 148 ? -8.138 -2.685 16.031 1.00 96.81 148 LEU A C 1
ATOM 1200 O O . LEU A 1 148 ? -7.509 -3.537 16.666 1.00 96.81 148 LEU A O 1
ATOM 1204 N N . VAL A 1 149 ? -9.024 -2.973 15.076 1.00 96.00 149 VAL A N 1
ATOM 1205 C CA . VAL A 1 149 ? -9.271 -4.335 14.595 1.00 96.00 149 VAL A CA 1
ATOM 1206 C C . VAL A 1 149 ? -8.135 -4.758 13.675 1.00 96.00 149 VAL A C 1
ATOM 1208 O O . VAL A 1 149 ? -7.494 -5.770 13.930 1.00 96.00 149 VAL A O 1
ATOM 1211 N N . HIS A 1 150 ? -7.858 -3.955 12.644 1.00 95.94 150 HIS A N 1
ATOM 1212 C CA . HIS A 1 150 ? -6.775 -4.204 11.694 1.00 95.94 150 HIS A CA 1
ATOM 1213 C C . HIS A 1 150 ? -6.317 -2.918 11.011 1.00 95.94 150 HIS A C 1
ATOM 1215 O O . HIS A 1 150 ? -7.108 -1.987 10.832 1.00 95.94 150 HIS A O 1
ATOM 1221 N N . TRP A 1 151 ? -5.056 -2.883 10.594 1.00 96.25 151 TRP A N 1
ATOM 1222 C CA . TRP A 1 151 ? -4.446 -1.796 9.843 1.00 96.25 151 TRP A CA 1
ATOM 1223 C C . TRP A 1 151 ? -3.875 -2.320 8.520 1.00 96.25 151 TRP A C 1
ATOM 1225 O O . TRP A 1 151 ? -2.969 -3.143 8.485 1.00 96.25 151 TRP A O 1
ATOM 1235 N N . PHE A 1 152 ? -4.397 -1.812 7.412 1.00 94.88 152 PHE A N 1
ATOM 1236 C CA . PHE A 1 152 ? -3.889 -2.047 6.070 1.00 94.88 152 PHE A CA 1
ATOM 1237 C C . PHE A 1 152 ? -3.005 -0.888 5.631 1.00 94.88 152 PHE A C 1
ATOM 1239 O O . PHE A 1 152 ? -3.428 0.272 5.684 1.00 94.88 152 PHE A O 1
ATOM 1246 N N . THR A 1 153 ? -1.779 -1.170 5.199 1.00 94.62 153 THR A N 1
ATOM 1247 C CA . THR A 1 153 ? -0.866 -0.100 4.797 1.00 94.62 153 THR A CA 1
ATOM 1248 C C . THR A 1 153 ? 0.116 -0.483 3.706 1.00 94.62 153 THR A C 1
ATOM 1250 O O . THR A 1 153 ? 0.560 -1.624 3.622 1.00 94.62 153 THR A O 1
ATOM 1253 N N . SER A 1 154 ? 0.473 0.490 2.870 1.00 91.56 154 SER A N 1
ATOM 1254 C CA . SER A 1 154 ? 1.588 0.358 1.935 1.00 91.56 154 SER A CA 1
ATOM 1255 C C . SER A 1 154 ? 2.939 0.426 2.654 1.00 91.56 154 SER A C 1
ATOM 1257 O O . SER A 1 154 ? 3.061 1.024 3.723 1.00 91.56 154 SER A O 1
ATOM 1259 N N . ASN A 1 155 ? 3.986 -0.109 2.021 1.00 89.38 155 ASN A N 1
ATOM 1260 C CA . ASN A 1 155 ? 5.375 0.027 2.480 1.00 89.38 155 ASN A CA 1
ATOM 1261 C C . ASN A 1 155 ? 5.630 -0.484 3.906 1.00 89.38 155 ASN A C 1
ATOM 1263 O O . ASN A 1 155 ? 6.285 0.175 4.717 1.00 89.38 155 ASN A O 1
ATOM 1267 N N . LEU A 1 156 ? 5.145 -1.688 4.209 1.00 90.81 156 LEU A N 1
ATOM 1268 C CA . LEU A 1 156 ? 5.437 -2.349 5.476 1.00 90.81 156 LEU A CA 1
ATOM 1269 C C . LEU A 1 156 ? 6.907 -2.731 5.624 1.00 90.81 156 LEU A C 1
ATOM 1271 O O . LEU A 1 156 ? 7.540 -3.204 4.679 1.00 90.81 156 LEU A O 1
ATOM 1275 N N . ASN A 1 157 ? 7.435 -2.568 6.837 1.00 86.62 157 ASN A N 1
ATOM 1276 C CA . ASN A 1 157 ? 8.763 -3.056 7.223 1.00 86.62 157 ASN A CA 1
ATOM 1277 C C . ASN A 1 157 ? 8.765 -3.981 8.448 1.00 86.62 157 ASN A C 1
ATOM 1279 O O . ASN A 1 157 ? 9.834 -4.433 8.860 1.00 86.62 157 ASN A O 1
ATOM 1283 N N . ILE A 1 158 ? 7.601 -4.255 9.036 1.00 91.81 158 ILE A N 1
ATOM 1284 C CA . ILE A 1 158 ? 7.449 -5.185 10.156 1.00 91.81 158 ILE A CA 1
ATOM 1285 C C . ILE A 1 158 ? 6.276 -6.130 9.904 1.00 91.81 158 ILE A C 1
ATOM 1287 O O . ILE A 1 158 ? 5.328 -5.781 9.207 1.00 91.81 158 ILE A O 1
ATOM 1291 N N . SER A 1 159 ? 6.327 -7.295 10.547 1.00 92.50 159 SER A N 1
ATOM 1292 C CA . SER A 1 159 ? 5.205 -8.228 10.646 1.00 92.50 159 SER A CA 1
ATOM 1293 C C . SER A 1 159 ? 4.475 -7.992 11.965 1.00 92.50 159 SER A C 1
ATOM 1295 O O . SER A 1 159 ? 5.113 -7.928 13.018 1.00 92.50 159 SER A O 1
ATOM 1297 N N . HIS A 1 160 ? 3.149 -7.887 11.928 1.00 95.44 160 HIS A N 1
ATOM 1298 C CA . HIS A 1 160 ? 2.315 -7.744 13.120 1.00 95.44 160 HIS A CA 1
ATOM 1299 C C . HIS A 1 160 ? 0.912 -8.300 12.842 1.00 95.44 160 HIS A C 1
ATOM 1301 O O . HIS A 1 160 ? 0.413 -8.145 11.739 1.00 95.44 160 HIS A O 1
ATOM 1307 N N . GLU A 1 161 ? 0.260 -8.923 13.828 1.00 95.56 161 GLU A N 1
ATOM 1308 C CA . GLU A 1 161 ? -1.035 -9.605 13.623 1.00 95.56 161 GLU A CA 1
ATOM 1309 C C . GLU A 1 161 ? -2.165 -8.663 13.175 1.00 95.56 161 GLU A C 1
ATOM 1311 O O . GLU A 1 161 ? -3.024 -9.053 12.402 1.00 95.56 161 GLU A O 1
ATOM 1316 N N . LYS A 1 162 ? -2.136 -7.403 13.626 1.00 96.56 162 LYS A N 1
ATOM 1317 C CA . LYS A 1 162 ? -3.090 -6.352 13.225 1.00 96.56 162 LYS A CA 1
ATOM 1318 C C . LYS A 1 162 ? -2.682 -5.587 11.962 1.00 96.56 162 LYS A C 1
ATOM 1320 O O . LYS A 1 162 ? -3.125 -4.453 11.788 1.00 96.56 162 LYS A O 1
ATOM 1325 N N . LEU A 1 163 ? -1.734 -6.091 11.178 1.00 95.44 163 LEU A N 1
ATOM 1326 C CA . LEU A 1 163 ? -1.088 -5.312 10.128 1.00 95.44 163 LEU A CA 1
ATOM 1327 C C . LEU A 1 163 ? -0.925 -6.138 8.854 1.00 95.44 163 LEU A C 1
ATOM 1329 O O . LEU A 1 163 ? -0.227 -7.146 8.866 1.00 95.44 163 LEU A O 1
ATOM 1333 N N . SER A 1 164 ? -1.514 -5.667 7.755 1.00 93.69 164 SER A N 1
ATOM 1334 C CA . SER A 1 164 ? -1.380 -6.302 6.436 1.00 93.69 164 SER A CA 1
ATOM 1335 C C . SER A 1 164 ? -0.927 -5.310 5.376 1.00 93.69 164 SER A C 1
ATOM 1337 O O . SER A 1 164 ? -1.288 -4.127 5.401 1.00 93.69 164 SER A O 1
ATOM 1339 N N . ALA A 1 165 ? -0.120 -5.806 4.439 1.00 92.44 165 ALA A N 1
ATOM 1340 C CA . ALA A 1 165 ? 0.399 -5.010 3.341 1.00 92.44 165 ALA A CA 1
ATOM 1341 C C . ALA A 1 165 ? -0.718 -4.672 2.354 1.00 92.44 165 ALA A C 1
ATOM 1343 O O . ALA A 1 165 ? -1.524 -5.529 1.995 1.00 92.44 165 ALA A O 1
ATOM 1344 N N . LEU A 1 166 ? -0.731 -3.430 1.879 1.00 90.94 166 LEU A N 1
ATOM 1345 C CA . LEU A 1 166 ? -1.453 -3.043 0.675 1.00 90.94 166 LEU A CA 1
ATOM 1346 C C . LEU A 1 166 ? -0.470 -2.833 -0.472 1.00 90.94 166 LEU A C 1
ATOM 1348 O O . LEU A 1 166 ? 0.596 -2.251 -0.243 1.00 90.94 166 LEU A O 1
ATOM 1352 N N . PRO A 1 167 ? -0.838 -3.234 -1.701 1.00 87.50 167 PRO A N 1
ATOM 1353 C CA . PRO A 1 167 ? -0.068 -2.876 -2.876 1.00 87.50 167 PRO A CA 1
ATOM 1354 C C . PRO A 1 167 ? -0.117 -1.363 -3.082 1.00 87.50 167 PRO A C 1
ATOM 1356 O O . PRO A 1 167 ? -1.194 -0.771 -3.083 1.00 87.50 167 PRO A O 1
ATOM 1359 N N . TYR A 1 168 ? 1.040 -0.753 -3.342 1.00 84.19 168 TYR A N 1
ATOM 1360 C CA . TYR A 1 168 ? 1.163 0.686 -3.595 1.00 84.19 168 TYR A CA 1
ATOM 1361 C C . TYR A 1 168 ? 0.329 1.164 -4.797 1.00 84.19 168 TYR A C 1
ATOM 1363 O O . TYR A 1 168 ? 0.019 2.351 -4.921 1.00 84.19 168 TYR A O 1
ATOM 1371 N N . GLY A 1 169 ? -0.003 0.249 -5.711 1.00 83.00 169 GLY A N 1
ATOM 1372 C CA . GLY A 1 169 ? -0.893 0.482 -6.843 1.00 83.00 169 GLY A CA 1
ATOM 1373 C C . GLY A 1 169 ? -0.341 1.436 -7.904 1.00 83.00 169 GLY A C 1
ATOM 1374 O O . GLY A 1 169 ? 0.777 1.961 -7.824 1.00 83.00 169 GLY A O 1
ATOM 1375 N N . VAL A 1 170 ? -1.156 1.669 -8.933 1.00 77.88 170 VAL A N 1
ATOM 1376 C CA . VAL A 1 170 ? -0.838 2.614 -10.012 1.00 77.88 170 VAL A CA 1
ATOM 1377 C C . VAL A 1 170 ? -1.175 4.032 -9.556 1.00 77.88 170 VAL A C 1
ATOM 1379 O O . VAL A 1 170 ? -2.214 4.279 -8.936 1.00 77.88 170 VAL A O 1
ATOM 1382 N N . SER A 1 171 ? -0.289 4.984 -9.854 1.00 75.19 171 SER A N 1
ATOM 1383 C CA . SER A 1 171 ? -0.530 6.383 -9.501 1.00 75.19 171 SER A CA 1
ATOM 1384 C C . SER A 1 171 ? -1.678 6.970 -10.323 1.00 75.19 171 SER A C 1
ATOM 1386 O O . SER A 1 171 ? -1.722 6.809 -11.544 1.00 75.19 171 SER A O 1
ATOM 1388 N N . THR A 1 172 ? -2.604 7.675 -9.669 1.00 71.31 172 THR A N 1
ATOM 1389 C CA . THR A 1 172 ? -3.708 8.329 -10.376 1.00 71.31 172 THR A CA 1
ATOM 1390 C C . THR A 1 172 ? -3.228 9.587 -11.108 1.00 71.31 172 THR A C 1
ATOM 1392 O O . THR A 1 172 ? -2.312 10.279 -10.639 1.00 71.31 172 THR A O 1
ATOM 1395 N N . PRO A 1 173 ? -3.852 9.946 -12.249 1.00 64.12 173 PRO A N 1
ATOM 1396 C CA . PRO A 1 173 ? -3.575 11.211 -12.929 1.00 64.12 173 PRO A CA 1
ATOM 1397 C C . PRO A 1 173 ? -3.749 12.426 -12.004 1.00 64.12 173 PRO A C 1
ATOM 1399 O O . PRO A 1 173 ? -3.001 13.397 -12.103 1.00 64.12 173 PRO A O 1
ATOM 1402 N N . THR A 1 174 ? -4.694 12.358 -11.063 1.00 59.91 174 THR A N 1
ATOM 1403 C CA . THR A 1 174 ? -4.987 13.399 -10.068 1.00 59.91 174 THR A CA 1
ATOM 1404 C C . THR A 1 174 ? -3.845 13.586 -9.072 1.00 59.91 174 THR A C 1
ATOM 1406 O O . THR A 1 174 ? -3.408 14.719 -8.858 1.00 59.91 174 THR A O 1
ATOM 1409 N N . GLY A 1 175 ? -3.278 12.495 -8.541 1.00 56.38 175 GLY A N 1
ATOM 1410 C CA . GLY A 1 175 ? -2.073 12.549 -7.706 1.00 56.38 175 GLY A CA 1
ATOM 1411 C C . GLY A 1 175 ? -0.859 13.111 -8.456 1.00 56.38 175 GLY A C 1
ATOM 1412 O O . GLY A 1 175 ? -0.000 13.778 -7.868 1.00 56.38 175 GLY A O 1
ATOM 1413 N N . LEU A 1 176 ? -0.809 12.921 -9.779 1.00 50.75 176 LEU A N 1
ATOM 1414 C CA . LEU A 1 176 ? 0.149 13.607 -10.642 1.00 50.75 176 LEU A CA 1
ATOM 1415 C C . LEU A 1 176 ? -0.113 15.122 -10.657 1.00 50.75 176 LEU A C 1
ATOM 1417 O O . LEU A 1 176 ? 0.792 15.903 -10.373 1.00 50.75 176 LEU A O 1
ATOM 1421 N N . GLN A 1 177 ? -1.351 15.541 -10.928 1.00 50.66 177 GLN A N 1
ATOM 1422 C CA . GLN A 1 177 ? -1.731 16.952 -11.064 1.00 50.66 177 GLN A CA 1
ATOM 1423 C C . GLN A 1 177 ? -1.592 17.773 -9.772 1.00 50.66 177 GLN A C 1
ATOM 1425 O O . GLN A 1 177 ? -1.176 18.933 -9.834 1.00 50.66 177 GLN A O 1
ATOM 1430 N N . GLU A 1 178 ? -1.892 17.211 -8.600 1.00 49.75 178 GLU A N 1
ATOM 1431 C CA . GLU A 1 178 ? -1.739 17.918 -7.317 1.00 49.75 178 GLU A CA 1
ATOM 1432 C C . GLU A 1 178 ? -0.272 18.206 -6.983 1.00 49.75 178 GLU A C 1
ATOM 1434 O O . GLU A 1 178 ? 0.077 19.326 -6.595 1.00 49.75 178 GLU A O 1
ATOM 1439 N N . ASN A 1 179 ? 0.609 17.234 -7.233 1.00 48.41 179 ASN A N 1
ATOM 1440 C CA . ASN A 1 179 ? 2.054 17.427 -7.127 1.00 48.41 179 ASN A CA 1
ATOM 1441 C C . ASN A 1 179 ? 2.572 18.471 -8.132 1.00 48.41 179 ASN A C 1
ATOM 1443 O O . ASN A 1 179 ? 3.553 19.163 -7.859 1.00 48.41 179 ASN A O 1
ATOM 1447 N N . LEU A 1 180 ? 1.916 18.608 -9.286 1.00 43.59 180 LEU A N 1
ATOM 1448 C CA . LEU A 1 180 ? 2.280 19.571 -10.326 1.00 43.59 180 LEU A CA 1
ATOM 1449 C C . LEU A 1 180 ? 1.814 20.998 -10.006 1.00 43.59 180 LEU A C 1
ATOM 1451 O O . LEU A 1 180 ? 2.561 21.942 -10.266 1.00 43.59 180 LEU A O 1
ATOM 1455 N N . LYS A 1 181 ? 0.650 21.184 -9.364 1.00 49.03 181 LYS A N 1
ATOM 1456 C CA . LYS A 1 181 ? 0.172 22.514 -8.928 1.00 49.03 181 LYS A CA 1
ATOM 1457 C C . LYS A 1 181 ? 1.073 23.160 -7.871 1.00 49.03 181 LYS A C 1
ATOM 1459 O O . LYS A 1 181 ? 1.242 24.376 -7.894 1.00 49.03 181 LYS A O 1
ATOM 1464 N N . GLN A 1 182 ? 1.692 22.373 -6.986 1.00 51.31 182 GLN A N 1
ATOM 1465 C CA . GLN A 1 182 ? 2.676 22.886 -6.018 1.00 51.31 182 GLN A CA 1
ATOM 1466 C C . GLN A 1 182 ? 4.057 23.170 -6.641 1.00 51.31 182 GLN A C 1
ATOM 1468 O O . GLN A 1 182 ? 4.912 23.787 -6.010 1.00 51.31 182 GLN A O 1
ATOM 1473 N N . LEU A 1 183 ? 4.287 22.744 -7.886 1.00 44.03 183 LEU A N 1
ATOM 1474 C CA . LEU A 1 183 ? 5.575 22.803 -8.570 1.00 44.03 183 LEU A CA 1
ATOM 1475 C C . LEU A 1 183 ? 5.443 23.528 -9.916 1.00 44.03 183 LEU A C 1
ATOM 1477 O O . LEU A 1 183 ? 5.747 22.969 -10.970 1.00 44.03 183 LEU A O 1
ATOM 1481 N N . SER A 1 184 ? 5.106 24.818 -9.892 1.00 42.50 184 SER A N 1
ATOM 1482 C CA . SER A 1 184 ? 5.145 25.727 -11.056 1.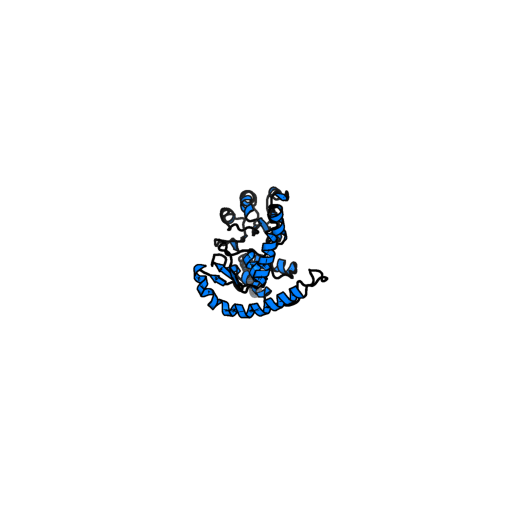00 42.50 184 SER A CA 1
ATOM 1483 C C . SER A 1 184 ? 6.560 25.977 -11.639 1.00 42.50 184 SER A C 1
ATOM 1485 O O . SER A 1 184 ? 6.790 26.946 -12.355 1.00 42.50 184 SER A O 1
ATOM 1487 N N . LEU A 1 185 ? 7.511 25.062 -11.400 1.00 47.91 185 LEU A N 1
ATOM 1488 C CA . LEU A 1 185 ? 8.862 25.011 -11.977 1.00 47.91 185 LEU A CA 1
ATOM 1489 C C . LEU A 1 185 ? 9.117 23.759 -12.858 1.00 47.91 185 LEU A C 1
ATOM 1491 O O . LEU A 1 185 ? 10.266 23.489 -13.203 1.00 47.91 185 LEU A O 1
ATOM 1495 N N . LYS A 1 186 ? 8.100 22.956 -13.225 1.00 46.41 186 LYS A N 1
ATOM 1496 C CA . LYS A 1 186 ? 8.309 21.575 -13.730 1.00 46.41 186 LYS A CA 1
ATOM 1497 C C . LYS A 1 186 ? 7.603 21.159 -15.029 1.00 46.41 186 LYS A C 1
ATOM 1499 O O . LYS A 1 186 ? 7.355 19.975 -15.213 1.00 46.41 186 LYS A O 1
ATOM 1504 N N . GLN A 1 187 ? 7.429 22.055 -16.000 1.00 49.28 187 GLN A N 1
ATOM 1505 C CA . GLN A 1 187 ? 6.990 21.645 -17.353 1.00 49.28 187 GLN A CA 1
ATOM 1506 C C . GLN A 1 187 ? 7.890 20.555 -17.996 1.00 49.28 187 GLN A C 1
ATOM 1508 O O . GLN A 1 187 ? 7.422 19.784 -18.818 1.00 49.28 187 GLN A O 1
ATOM 1513 N N . LYS A 1 188 ? 9.150 20.393 -17.554 1.00 52.84 188 LYS A N 1
ATOM 1514 C CA . LYS A 1 188 ? 10.049 19.297 -17.984 1.00 52.84 188 LYS A CA 1
ATOM 1515 C C . LYS A 1 188 ? 9.785 17.922 -17.341 1.00 52.84 188 LYS A C 1
ATOM 1517 O O . LYS A 1 188 ? 10.471 16.965 -17.689 1.00 52.84 188 LYS A O 1
ATOM 1522 N N . LYS A 1 189 ? 8.903 17.797 -16.340 1.00 52.44 189 LYS A N 1
ATOM 1523 C CA . LYS A 1 189 ? 8.722 16.529 -15.600 1.00 52.44 189 LYS A CA 1
ATOM 1524 C C . LYS A 1 189 ? 7.649 15.625 -16.218 1.00 52.44 189 LYS A C 1
ATOM 1526 O O . LYS A 1 189 ? 7.820 14.411 -16.157 1.00 52.44 189 LYS A O 1
ATOM 1531 N N . ASP A 1 190 ? 6.626 16.190 -16.852 1.00 56.09 190 ASP A N 1
ATOM 1532 C CA . ASP A 1 190 ? 5.520 15.409 -17.430 1.00 56.09 190 ASP A CA 1
ATOM 1533 C C . ASP A 1 190 ? 5.927 14.722 -18.736 1.00 56.09 190 ASP A C 1
ATOM 1535 O O . ASP A 1 190 ? 5.725 13.517 -18.872 1.00 56.09 190 ASP A O 1
ATOM 1539 N N . GLU A 1 191 ? 6.667 15.425 -19.606 1.00 61.00 191 GLU A N 1
ATOM 1540 C CA . GLU A 1 191 ? 7.306 14.826 -20.792 1.00 61.00 191 GLU A CA 1
ATOM 1541 C C . GLU A 1 191 ? 8.208 13.636 -20.420 1.00 61.00 191 GLU A C 1
ATOM 1543 O O . GLU A 1 191 ? 8.346 12.680 -21.181 1.00 61.00 191 GLU A O 1
ATOM 1548 N N . ASN A 1 192 ? 8.809 13.656 -19.225 1.00 77.06 192 ASN A N 1
ATOM 1549 C CA . ASN A 1 192 ? 9.617 12.535 -18.760 1.00 77.06 192 ASN A CA 1
ATOM 1550 C C 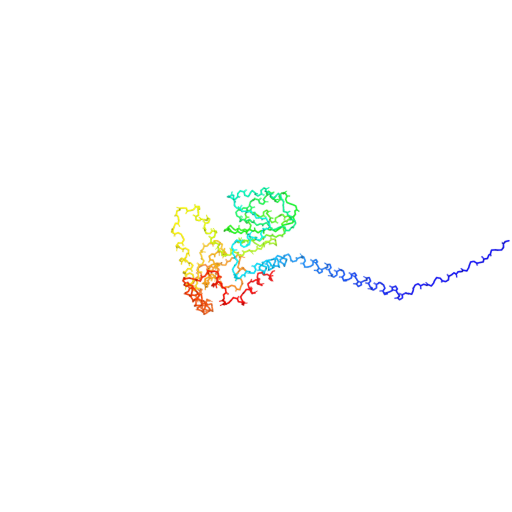. ASN A 1 192 ? 8.766 11.339 -18.329 1.00 77.06 192 ASN A C 1
ATOM 1552 O O . ASN A 1 192 ? 9.228 10.217 -18.508 1.00 77.06 192 ASN A O 1
ATOM 1556 N N . LYS A 1 193 ? 7.561 11.528 -17.771 1.00 81.75 193 LYS A N 1
ATOM 1557 C CA . LYS A 1 193 ? 6.753 10.389 -17.310 1.00 81.75 193 LYS A CA 1
ATOM 1558 C C . LYS A 1 193 ? 6.158 9.618 -18.480 1.00 81.75 193 LYS A C 1
ATOM 1560 O O . LYS A 1 193 ? 6.327 8.406 -18.522 1.00 81.75 193 LYS A O 1
ATOM 1565 N N . GLU A 1 194 ? 5.526 10.298 -19.433 1.00 81.62 194 GLU A N 1
ATOM 1566 C CA . GLU A 1 194 ? 4.981 9.638 -20.629 1.00 81.62 194 GLU A CA 1
ATOM 1567 C C . GLU A 1 194 ? 6.075 8.875 -21.375 1.00 81.62 194 GLU A C 1
ATOM 1569 O O . GLU A 1 194 ? 5.915 7.699 -21.686 1.00 81.62 194 GLU A O 1
ATOM 1574 N N . LYS A 1 195 ? 7.247 9.500 -21.532 1.00 85.06 195 LYS A N 1
ATOM 1575 C CA . LYS A 1 195 ? 8.416 8.854 -22.126 1.00 85.06 195 LYS A CA 1
ATOM 1576 C C . LYS A 1 195 ? 8.912 7.653 -21.320 1.00 85.06 195 LYS A C 1
ATOM 1578 O O . LYS A 1 195 ? 9.342 6.668 -21.908 1.00 85.06 195 LYS A O 1
ATOM 1583 N N . ILE A 1 196 ? 8.883 7.703 -19.987 1.00 85.81 196 ILE A N 1
ATOM 1584 C CA . ILE A 1 196 ? 9.237 6.551 -19.142 1.00 85.81 196 ILE A CA 1
ATOM 1585 C C . ILE A 1 196 ? 8.242 5.408 -19.352 1.00 85.81 196 ILE A C 1
ATOM 1587 O O . ILE A 1 196 ? 8.675 4.271 -19.520 1.00 85.81 196 ILE A O 1
ATOM 1591 N N . LEU A 1 197 ? 6.940 5.699 -19.380 1.00 87.56 197 LEU A N 1
ATOM 1592 C CA . LEU A 1 197 ? 5.903 4.696 -19.621 1.00 87.56 197 LEU A CA 1
ATOM 1593 C C . LEU A 1 197 ? 6.054 4.084 -21.020 1.00 87.56 197 LEU A C 1
ATOM 1595 O O . LEU A 1 197 ? 6.070 2.863 -21.155 1.00 87.56 197 LEU A O 1
ATOM 1599 N N . GLU A 1 198 ? 6.264 4.900 -22.052 1.00 87.31 198 GLU A N 1
ATOM 1600 C CA . GLU A 1 198 ? 6.557 4.431 -23.411 1.00 87.31 198 GLU A CA 1
ATOM 1601 C C . GLU A 1 198 ? 7.796 3.519 -23.432 1.00 87.31 198 GLU A C 1
ATOM 1603 O O . GLU A 1 198 ? 7.748 2.397 -23.942 1.00 87.31 198 GLU A O 1
ATOM 1608 N N . LEU A 1 199 ? 8.885 3.935 -22.774 1.00 87.06 199 LEU A N 1
ATOM 1609 C CA . LEU A 1 199 ? 10.097 3.126 -22.642 1.00 87.06 199 LEU A CA 1
ATOM 1610 C C . LEU A 1 199 ? 9.844 1.808 -21.898 1.00 87.06 199 LEU A C 1
ATOM 1612 O O . LEU A 1 199 ? 10.427 0.796 -22.282 1.00 87.06 199 LEU A O 1
ATOM 1616 N N . MET A 1 200 ? 8.986 1.769 -20.875 1.00 91.69 200 MET A N 1
ATOM 1617 C CA . MET A 1 200 ? 8.570 0.519 -20.218 1.00 91.69 200 MET A CA 1
ATOM 1618 C C . MET A 1 200 ? 7.775 -0.370 -21.181 1.00 91.69 200 MET A C 1
ATOM 1620 O O . MET A 1 200 ? 8.092 -1.553 -21.338 1.00 91.69 200 MET A O 1
ATOM 1624 N N . GLY A 1 201 ? 6.810 0.215 -21.896 1.00 88.38 201 GLY A N 1
ATOM 1625 C CA . GLY A 1 201 ? 6.018 -0.450 -22.933 1.00 88.38 201 GLY A CA 1
ATOM 1626 C C . GLY A 1 201 ? 6.885 -1.081 -24.022 1.00 88.38 201 GLY A C 1
ATOM 1627 O O . GLY A 1 201 ? 6.570 -2.158 -24.538 1.00 88.38 201 GLY A O 1
ATOM 1628 N N . ASP A 1 202 ? 8.061 -0.511 -24.278 1.00 89.06 202 ASP A N 1
ATOM 1629 C CA . ASP A 1 202 ? 9.040 -1.024 -25.234 1.00 89.06 202 ASP A CA 1
ATOM 1630 C C . ASP A 1 202 ? 10.102 -1.951 -24.621 1.00 89.06 202 ASP A C 1
ATOM 1632 O O . ASP A 1 202 ? 10.566 -2.884 -25.282 1.00 89.06 202 ASP A O 1
ATOM 1636 N N . SER A 1 203 ? 10.392 -1.838 -23.325 1.00 89.62 203 SER A N 1
ATOM 1637 C CA . SER A 1 203 ? 11.448 -2.599 -22.637 1.00 89.62 203 SER A CA 1
ATOM 1638 C C . SER A 1 203 ? 10.981 -3.943 -22.076 1.00 89.62 203 SER A C 1
ATOM 1640 O O . SER A 1 203 ? 9.911 -4.058 -21.491 1.00 89.62 203 SER A O 1
ATOM 1642 N N . LYS A 1 204 ? 11.781 -5.004 -22.223 1.00 91.94 204 LYS A N 1
ATOM 1643 C CA . LYS A 1 204 ? 11.445 -6.319 -21.632 1.00 91.94 204 LYS A CA 1
ATOM 1644 C C . LYS A 1 204 ? 11.554 -6.314 -20.108 1.00 91.94 204 LYS A C 1
ATOM 1646 O O . LYS A 1 204 ? 10.761 -6.961 -19.434 1.00 91.94 204 LYS A O 1
ATOM 1651 N N . PHE A 1 205 ? 12.526 -5.564 -19.600 1.00 92.69 205 PHE A N 1
ATOM 1652 C CA . PHE A 1 205 ? 12.824 -5.422 -18.183 1.00 92.69 205 PHE A CA 1
ATOM 1653 C C . PHE A 1 205 ? 12.807 -3.953 -17.800 1.00 92.69 205 PHE A C 1
ATOM 1655 O O . PHE A 1 205 ? 13.222 -3.105 -18.591 1.00 92.69 205 PHE A O 1
ATOM 1662 N N . PHE A 1 206 ? 12.380 -3.676 -16.576 1.00 92.25 206 PHE A N 1
ATOM 1663 C CA . PHE A 1 206 ? 12.465 -2.363 -15.962 1.00 92.25 206 PHE A CA 1
ATOM 1664 C C . PHE A 1 206 ? 13.269 -2.490 -14.671 1.00 92.25 206 PHE A C 1
ATOM 1666 O O . PHE A 1 206 ? 12.869 -3.214 -13.766 1.00 92.25 206 PHE A O 1
ATOM 1673 N N . LEU A 1 207 ? 14.426 -1.835 -14.586 1.00 90.94 207 LEU A N 1
ATOM 1674 C CA . LEU A 1 207 ? 15.208 -1.846 -13.353 1.00 90.94 207 LEU A CA 1
ATOM 1675 C C . LEU A 1 207 ? 14.607 -0.830 -12.383 1.00 90.94 207 LEU A C 1
ATOM 1677 O O . LEU A 1 207 ? 14.676 0.373 -12.647 1.00 90.94 207 LEU A O 1
ATOM 1681 N N . SER A 1 208 ? 14.044 -1.314 -11.274 1.00 88.38 208 SER A N 1
ATOM 1682 C CA . SER A 1 208 ? 13.581 -0.430 -10.210 1.00 88.38 208 SER A CA 1
ATOM 1683 C C . SER A 1 208 ? 14.760 0.381 -9.684 1.00 88.38 208 SER A C 1
ATOM 1685 O O . SER A 1 208 ? 15.881 -0.121 -9.560 1.00 88.38 208 SER A O 1
ATOM 1687 N N . ALA A 1 209 ? 14.519 1.656 -9.388 1.00 83.50 209 ALA A N 1
ATOM 1688 C CA . ALA A 1 209 ? 15.532 2.475 -8.746 1.00 83.50 209 ALA A CA 1
ATOM 1689 C C . ALA A 1 209 ? 15.929 1.846 -7.400 1.00 83.50 209 ALA A C 1
ATOM 1691 O O . ALA A 1 209 ? 15.093 1.255 -6.713 1.00 83.50 209 ALA A O 1
ATOM 1692 N N . GLU A 1 210 ? 17.196 2.015 -7.017 1.00 75.38 210 GLU A N 1
ATOM 1693 C CA . GLU A 1 210 ? 17.681 1.740 -5.663 1.00 75.38 210 GLU A CA 1
ATOM 1694 C C . GLU A 1 210 ? 17.017 2.723 -4.696 1.00 75.38 210 GLU A C 1
ATOM 1696 O O . GLU A 1 210 ? 17.555 3.775 -4.359 1.00 75.38 210 GLU A O 1
ATOM 1701 N N . LYS A 1 211 ? 15.787 2.405 -4.315 1.00 71.25 211 LYS A N 1
ATOM 1702 C CA . LYS A 1 211 ? 15.097 3.005 -3.187 1.00 71.25 211 LYS A CA 1
ATOM 1703 C C . LYS A 1 211 ? 15.065 1.993 -2.054 1.00 71.25 211 LYS A C 1
ATOM 1705 O O . LYS A 1 211 ? 15.244 0.795 -2.268 1.00 71.25 211 LYS A O 1
ATOM 1710 N N . GLU A 1 212 ? 14.861 2.503 -0.849 1.00 64.88 212 GLU A N 1
ATOM 1711 C CA . GLU A 1 212 ? 14.694 1.673 0.345 1.00 64.88 212 GLU A CA 1
ATOM 1712 C C . GLU A 1 212 ? 13.408 0.830 0.273 1.00 64.88 212 GLU A C 1
ATOM 1714 O O . GLU A 1 212 ? 13.333 -0.228 0.890 1.00 64.88 212 GLU A O 1
ATOM 1719 N N . GLU A 1 213 ? 12.435 1.253 -0.539 1.00 73.81 213 GLU A N 1
ATOM 1720 C CA . GLU A 1 213 ? 11.141 0.595 -0.722 1.00 73.81 213 GLU A CA 1
ATOM 1721 C C . GLU A 1 213 ? 11.135 -0.355 -1.930 1.00 73.81 213 GLU A C 1
ATOM 1723 O O . GLU A 1 213 ? 11.513 0.014 -3.046 1.00 73.81 213 GLU A O 1
ATOM 1728 N N . VAL A 1 214 ? 10.660 -1.582 -1.698 1.00 78.44 214 VAL A N 1
ATOM 1729 C CA . VAL A 1 214 ? 10.504 -2.634 -2.719 1.00 78.44 214 VAL A CA 1
ATOM 1730 C C . VAL A 1 214 ? 9.190 -2.490 -3.494 1.00 78.44 214 VAL A C 1
ATOM 1732 O O . VAL A 1 214 ? 9.101 -2.895 -4.656 1.00 78.44 214 VAL A O 1
ATOM 1735 N N . ASP A 1 215 ? 8.183 -1.869 -2.884 1.00 87.12 215 ASP A N 1
ATOM 1736 C CA . ASP A 1 215 ? 6.885 -1.618 -3.496 1.00 87.12 215 ASP A CA 1
ATOM 1737 C C . ASP A 1 215 ? 6.753 -0.146 -3.902 1.00 87.12 215 ASP A C 1
ATOM 1739 O O . ASP A 1 215 ? 6.843 0.755 -3.077 1.00 87.12 215 ASP A O 1
ATOM 1743 N N . THR A 1 216 ? 6.616 0.119 -5.201 1.00 88.44 216 THR A N 1
ATOM 1744 C CA . THR A 1 216 ? 6.496 1.487 -5.717 1.00 88.44 216 THR A CA 1
ATOM 1745 C C . THR A 1 216 ? 5.512 1.529 -6.872 1.00 88.44 216 THR A C 1
ATOM 1747 O O . THR A 1 216 ? 5.406 0.570 -7.639 1.00 88.44 216 THR A O 1
ATOM 1750 N N . CYS A 1 217 ? 4.861 2.678 -7.078 1.00 87.19 217 CYS A N 1
ATOM 1751 C CA . CYS A 1 217 ? 3.970 2.862 -8.228 1.00 87.19 217 CYS A CA 1
ATOM 1752 C C . CYS A 1 217 ? 4.657 2.565 -9.561 1.00 87.19 217 CYS A C 1
ATOM 1754 O O . CYS A 1 217 ? 4.040 2.008 -10.459 1.00 87.19 217 CYS A O 1
ATOM 1756 N N . THR A 1 218 ? 5.947 2.874 -9.676 1.00 88.75 218 THR A N 1
ATOM 1757 C CA . THR A 1 218 ? 6.730 2.631 -10.885 1.00 88.75 218 THR A CA 1
ATOM 1758 C C . THR A 1 218 ? 6.866 1.137 -11.202 1.00 88.75 218 THR A C 1
ATOM 1760 O O . THR A 1 218 ? 6.916 0.764 -12.373 1.00 88.75 218 THR A O 1
ATOM 1763 N N . ASN A 1 219 ? 6.910 0.271 -10.183 1.00 91.25 219 ASN A N 1
ATOM 1764 C CA . ASN A 1 219 ? 6.967 -1.179 -10.382 1.00 91.25 219 ASN A CA 1
ATOM 1765 C C . ASN A 1 219 ? 5.633 -1.704 -10.916 1.00 91.25 219 ASN A C 1
ATOM 1767 O O . ASN A 1 219 ? 5.625 -2.439 -11.901 1.00 91.25 219 ASN A O 1
ATOM 1771 N N . TRP A 1 220 ? 4.515 -1.258 -10.341 1.00 89.88 220 TRP A N 1
ATOM 1772 C CA . TRP A 1 220 ? 3.178 -1.586 -10.845 1.00 89.88 220 TRP A CA 1
ATOM 1773 C C . TRP A 1 220 ? 2.941 -1.038 -12.253 1.00 89.88 220 TRP A C 1
ATOM 1775 O O . TRP A 1 220 ? 2.479 -1.771 -13.122 1.00 89.88 220 TRP A O 1
ATOM 1785 N N . GLU A 1 221 ? 3.341 0.208 -12.519 1.00 88.81 221 GLU A N 1
ATOM 1786 C CA . GLU A 1 221 ? 3.315 0.802 -13.860 1.00 88.81 221 GLU A CA 1
ATOM 1787 C C . GLU A 1 221 ? 4.107 -0.063 -14.852 1.00 88.81 221 GLU A C 1
ATOM 1789 O O . GLU A 1 221 ? 3.603 -0.394 -15.920 1.00 88.81 221 GLU A O 1
ATOM 1794 N N . ALA A 1 222 ? 5.305 -0.532 -14.497 1.00 91.25 222 ALA A N 1
ATOM 1795 C CA . ALA A 1 222 ? 6.069 -1.423 -15.365 1.00 91.25 222 ALA A CA 1
ATOM 1796 C C . ALA A 1 222 ? 5.341 -2.755 -15.651 1.00 91.25 222 ALA A C 1
ATOM 1798 O O . ALA A 1 222 ? 5.338 -3.192 -16.806 1.00 91.25 222 ALA A O 1
ATOM 1799 N N . ILE A 1 223 ? 4.682 -3.366 -14.655 1.00 90.25 223 ILE A N 1
ATOM 1800 C CA . ILE A 1 223 ? 3.876 -4.593 -14.832 1.00 90.25 223 ILE A CA 1
ATOM 1801 C C . ILE A 1 223 ? 2.716 -4.346 -15.803 1.00 90.25 223 ILE A C 1
ATOM 1803 O O . ILE A 1 223 ? 2.525 -5.132 -16.741 1.00 90.25 223 ILE A O 1
ATOM 1807 N N . VAL A 1 224 ? 1.982 -3.244 -15.608 1.00 87.44 224 VAL A N 1
ATOM 1808 C CA . VAL A 1 224 ? 0.863 -2.802 -16.460 1.00 87.44 224 VAL A CA 1
ATOM 1809 C C . VAL A 1 224 ? 1.331 -2.628 -17.902 1.00 87.44 224 VAL A C 1
ATOM 1811 O O . VAL A 1 224 ? 0.735 -3.172 -18.831 1.00 87.44 224 VAL A O 1
ATOM 1814 N N . MET A 1 225 ? 2.469 -1.957 -18.090 1.00 87.31 225 MET A N 1
ATOM 1815 C CA . MET A 1 225 ? 3.078 -1.716 -19.403 1.00 87.31 225 MET A CA 1
ATOM 1816 C C . MET A 1 225 ? 3.721 -2.977 -20.008 1.00 87.31 225 MET A C 1
ATOM 1818 O O . MET A 1 225 ? 4.261 -2.956 -21.117 1.00 87.31 225 MET A O 1
ATOM 1822 N N . GLY A 1 226 ? 3.662 -4.110 -19.304 1.00 88.00 226 GLY A N 1
ATOM 1823 C CA . GLY A 1 226 ? 4.132 -5.407 -19.773 1.00 88.00 226 GLY A CA 1
ATOM 1824 C C . GLY A 1 226 ? 5.646 -5.603 -19.700 1.00 88.00 226 GLY A C 1
ATOM 1825 O O . GLY A 1 226 ? 6.146 -6.570 -20.285 1.00 88.00 226 GLY A O 1
ATOM 1826 N N . ALA A 1 227 ? 6.368 -4.725 -19.005 1.00 91.69 227 ALA A N 1
ATOM 1827 C CA . ALA A 1 227 ? 7.750 -4.953 -18.604 1.00 91.69 227 ALA A CA 1
ATOM 1828 C C . ALA A 1 227 ? 7.805 -5.853 -17.357 1.00 91.69 227 ALA A C 1
ATOM 1830 O O . ALA A 1 227 ? 6.845 -5.946 -16.598 1.00 91.69 227 ALA A O 1
ATOM 1831 N N . VAL A 1 228 ? 8.937 -6.528 -17.148 1.00 93.50 228 VAL A N 1
ATOM 1832 C CA . VAL A 1 228 ? 9.235 -7.272 -15.913 1.00 93.50 228 VAL A CA 1
ATOM 1833 C C . VAL A 1 228 ? 10.059 -6.366 -15.002 1.00 93.50 228 VAL A C 1
ATOM 1835 O O . VAL A 1 228 ? 11.218 -6.087 -15.343 1.00 93.50 228 VAL A O 1
ATOM 1838 N N . PRO A 1 229 ? 9.506 -5.875 -13.880 1.00 93.56 229 PRO A N 1
ATOM 1839 C CA . PRO A 1 229 ? 10.289 -5.144 -12.900 1.00 93.56 229 PRO A CA 1
ATOM 1840 C C . PRO A 1 229 ? 11.388 -6.037 -12.328 1.00 93.56 229 PRO A C 1
ATOM 1842 O O . PRO A 1 229 ? 11.157 -7.201 -12.003 1.00 93.56 229 PRO A O 1
ATOM 1845 N N . ILE A 1 230 ? 12.585 -5.478 -12.201 1.00 92.94 230 ILE A N 1
ATOM 1846 C CA . ILE A 1 230 ? 13.695 -6.054 -11.455 1.00 92.94 230 ILE A CA 1
ATOM 1847 C C . ILE A 1 230 ? 13.787 -5.265 -10.155 1.00 92.94 230 ILE A C 1
ATOM 1849 O O . ILE A 1 230 ? 14.155 -4.087 -10.175 1.00 92.94 230 ILE A O 1
ATOM 1853 N N . VAL A 1 231 ? 13.421 -5.906 -9.051 1.00 91.81 231 VAL A N 1
ATOM 1854 C CA . VAL A 1 231 ? 13.316 -5.288 -7.725 1.00 91.81 231 VAL A CA 1
ATOM 1855 C C . VAL A 1 231 ? 14.294 -5.946 -6.762 1.00 91.81 231 VAL A C 1
ATOM 1857 O O . VAL A 1 231 ? 14.675 -7.103 -6.931 1.00 91.81 231 VAL A O 1
ATOM 1860 N N . LYS A 1 232 ? 14.719 -5.208 -5.739 1.00 90.44 232 LYS A N 1
ATOM 1861 C CA . LYS A 1 232 ? 15.471 -5.794 -4.631 1.00 90.44 232 LYS A CA 1
ATOM 1862 C C . LYS A 1 232 ? 14.519 -6.569 -3.721 1.00 90.44 232 LYS A C 1
ATOM 1864 O O . LYS A 1 232 ? 13.403 -6.122 -3.493 1.00 90.44 232 LYS A O 1
ATOM 1869 N N . ASN A 1 233 ? 14.983 -7.689 -3.192 1.00 89.62 233 ASN A N 1
ATOM 1870 C CA . ASN A 1 233 ? 14.299 -8.492 -2.191 1.00 89.62 233 ASN A CA 1
ATOM 1871 C C . ASN A 1 233 ? 14.011 -7.658 -0.923 1.00 89.62 233 ASN A C 1
ATOM 1873 O O . ASN A 1 233 ? 14.888 -6.909 -0.475 1.00 89.62 233 ASN A O 1
ATOM 1877 N N . GLY A 1 234 ? 12.818 -7.777 -0.330 1.00 85.44 234 GLY A N 1
ATOM 1878 C CA . GLY A 1 234 ? 12.463 -7.074 0.911 1.00 85.44 234 GLY A CA 1
ATOM 1879 C C . GLY A 1 234 ? 11.260 -7.654 1.652 1.00 85.44 234 GLY A C 1
ATOM 1880 O O . GLY A 1 234 ? 10.842 -8.776 1.408 1.00 85.44 234 GLY A O 1
ATOM 1881 N N . SER A 1 235 ? 10.708 -6.903 2.606 1.00 81.81 235 SER A N 1
ATOM 1882 C CA . SER A 1 235 ? 9.623 -7.382 3.480 1.00 81.81 235 SER A CA 1
ATOM 1883 C C . SER A 1 235 ? 8.301 -7.638 2.755 1.00 81.81 235 SER A C 1
ATOM 1885 O O . SER A 1 235 ? 7.537 -8.481 3.200 1.00 81.81 235 SER A O 1
ATOM 1887 N N . ASN A 1 236 ? 8.051 -6.964 1.629 1.00 84.31 236 ASN A N 1
ATOM 1888 C CA . ASN A 1 236 ? 6.758 -6.997 0.931 1.00 84.31 236 ASN A CA 1
ATOM 1889 C C . ASN A 1 236 ? 6.793 -7.845 -0.346 1.00 84.31 236 ASN A C 1
ATOM 1891 O O . ASN A 1 236 ? 6.069 -7.571 -1.300 1.00 84.31 236 ASN A O 1
ATOM 1895 N N . ASN A 1 237 ? 7.670 -8.847 -0.405 1.00 88.38 237 ASN A N 1
ATOM 1896 C CA . ASN A 1 237 ? 7.803 -9.700 -1.587 1.00 88.38 237 ASN A CA 1
ATOM 1897 C C . ASN A 1 237 ? 6.509 -10.423 -1.948 1.00 88.38 237 ASN A C 1
ATOM 1899 O O . ASN A 1 237 ? 6.212 -10.601 -3.122 1.00 88.38 237 ASN A O 1
ATOM 1903 N N . GLU A 1 238 ? 5.746 -10.815 -0.933 1.00 89.25 238 GLU A N 1
ATOM 1904 C CA . GLU A 1 238 ? 4.485 -11.537 -1.077 1.00 89.25 238 GLU A CA 1
ATOM 1905 C C . GLU A 1 238 ? 3.445 -10.792 -1.922 1.00 89.25 238 GLU A C 1
ATOM 1907 O O . GLU A 1 238 ? 2.625 -11.435 -2.569 1.00 89.25 238 GLU A O 1
ATOM 1912 N N . LEU A 1 239 ? 3.531 -9.458 -2.015 1.00 88.00 239 LEU A N 1
ATOM 1913 C CA . LEU A 1 239 ? 2.686 -8.657 -2.909 1.00 88.00 239 LEU A CA 1
ATOM 1914 C C . LEU A 1 239 ? 2.916 -8.966 -4.394 1.00 88.00 239 LEU A C 1
ATOM 1916 O O . LEU A 1 239 ? 2.070 -8.657 -5.228 1.00 88.00 239 LEU A O 1
ATOM 1920 N N . TYR A 1 240 ? 4.065 -9.549 -4.730 1.00 90.25 240 TYR A N 1
ATOM 1921 C CA . TYR A 1 240 ? 4.428 -9.933 -6.088 1.00 90.25 240 TYR A CA 1
ATOM 1922 C C . TYR A 1 240 ? 4.332 -11.448 -6.318 1.00 90.25 240 TYR A C 1
ATOM 1924 O O . TYR A 1 240 ? 4.776 -11.937 -7.361 1.00 90.25 240 TYR A O 1
ATOM 1932 N N . ASP A 1 241 ? 3.776 -12.214 -5.376 1.00 89.19 241 ASP A N 1
ATOM 1933 C CA . ASP A 1 241 ? 3.603 -13.653 -5.557 1.00 89.19 241 ASP A CA 1
ATOM 1934 C C . ASP A 1 241 ? 2.638 -13.932 -6.718 1.00 89.19 241 ASP A C 1
ATOM 1936 O O . ASP A 1 241 ? 1.497 -13.482 -6.743 1.00 89.19 241 ASP A O 1
ATOM 1940 N N . GLY A 1 242 ? 3.115 -14.687 -7.710 1.00 88.50 242 GLY A N 1
ATOM 1941 C CA . GLY A 1 242 ? 2.373 -14.940 -8.950 1.00 88.50 242 GLY A CA 1
ATOM 1942 C C . GLY A 1 242 ? 2.508 -13.838 -10.007 1.00 88.50 242 GLY A C 1
ATOM 1943 O O . GLY A 1 242 ? 2.090 -14.043 -11.149 1.00 88.50 242 GLY A O 1
ATOM 1944 N N . GLU A 1 243 ? 3.157 -12.719 -9.680 1.00 89.75 243 GLU A N 1
ATOM 1945 C CA . GLU A 1 243 ? 3.416 -11.630 -10.616 1.00 89.75 243 GLU A CA 1
ATOM 1946 C C . GLU A 1 243 ? 4.709 -11.813 -11.413 1.00 89.75 243 GLU A C 1
ATOM 1948 O O . GLU A 1 243 ? 5.613 -12.588 -11.091 1.00 89.75 243 GLU A O 1
ATOM 1953 N N . ARG A 1 244 ? 4.816 -11.061 -12.512 1.00 89.31 244 ARG A N 1
ATOM 1954 C CA . ARG A 1 244 ? 5.999 -11.073 -13.386 1.00 89.31 244 ARG A CA 1
ATOM 1955 C C . ARG A 1 244 ? 7.062 -10.110 -12.872 1.00 89.31 244 ARG A C 1
ATOM 1957 O O . ARG A 1 244 ? 7.374 -9.130 -13.544 1.00 89.31 244 ARG A O 1
ATOM 1964 N N . VAL A 1 245 ? 7.620 -10.411 -11.706 1.00 92.50 245 VAL A N 1
ATOM 1965 C CA . VAL A 1 245 ? 8.662 -9.609 -11.054 1.00 92.50 245 VAL A CA 1
ATOM 1966 C C . VAL A 1 245 ? 9.900 -10.461 -10.803 1.00 92.50 245 VAL A C 1
ATOM 1968 O O . VAL A 1 245 ? 9.807 -11.604 -10.367 1.00 92.50 245 VAL A O 1
ATOM 1971 N N . LEU A 1 246 ? 11.075 -9.908 -11.101 1.00 92.88 246 LEU A N 1
ATOM 1972 C CA . LEU A 1 246 ? 12.356 -10.536 -10.797 1.00 92.88 246 LEU A CA 1
ATOM 1973 C C . LEU A 1 246 ? 12.927 -9.915 -9.522 1.00 92.88 246 LEU A C 1
ATOM 1975 O O . LEU A 1 246 ? 13.330 -8.752 -9.527 1.00 92.88 246 LEU A O 1
ATOM 1979 N N . MET A 1 247 ? 12.982 -10.694 -8.446 1.00 92.19 247 MET A N 1
ATOM 1980 C CA . MET A 1 247 ? 13.574 -10.267 -7.178 1.00 92.19 247 MET A CA 1
ATOM 1981 C C . MET A 1 247 ? 15.065 -10.595 -7.134 1.00 92.19 247 MET A C 1
ATOM 1983 O O . MET A 1 247 ? 15.473 -11.695 -7.503 1.00 92.19 247 MET A O 1
ATOM 1987 N N . LEU A 1 248 ? 15.875 -9.642 -6.678 1.00 90.69 248 LEU A N 1
ATOM 1988 C CA . LEU A 1 248 ? 17.318 -9.794 -6.486 1.00 90.69 248 LEU A CA 1
ATOM 1989 C C . LEU A 1 248 ? 17.681 -9.630 -5.018 1.00 90.69 248 LEU A C 1
ATOM 1991 O O . LEU A 1 248 ? 17.280 -8.646 -4.401 1.00 90.69 248 LEU A O 1
ATOM 1995 N N . GLU A 1 249 ? 18.536 -10.498 -4.484 1.00 89.44 249 GLU A N 1
ATOM 1996 C CA . GLU A 1 249 ? 19.096 -10.300 -3.139 1.00 89.44 249 GLU A CA 1
ATOM 1997 C C . GLU A 1 249 ? 19.931 -9.014 -3.081 1.00 89.44 249 GLU A C 1
ATOM 1999 O O . GLU A 1 249 ? 19.903 -8.240 -2.118 1.00 89.44 249 GLU A O 1
ATOM 2004 N N . SER A 1 250 ? 20.660 -8.744 -4.166 1.00 86.81 250 SER A N 1
ATOM 2005 C CA . SER A 1 250 ? 21.474 -7.548 -4.314 1.00 86.81 250 SER A CA 1
ATOM 2006 C C . SER A 1 250 ? 21.569 -7.098 -5.764 1.00 86.81 250 SER A C 1
ATOM 2008 O O . SER A 1 250 ? 21.750 -7.890 -6.686 1.00 86.81 250 SER A O 1
ATOM 2010 N N . TYR A 1 251 ? 21.579 -5.783 -5.973 1.00 83.25 251 TYR A N 1
ATOM 2011 C CA . TYR A 1 251 ? 21.830 -5.196 -7.285 1.00 83.25 251 TYR A CA 1
ATOM 2012 C C . TYR A 1 251 ? 23.242 -5.471 -7.828 1.00 83.25 251 TYR A C 1
ATOM 2014 O O . TYR A 1 251 ? 23.492 -5.226 -9.005 1.00 83.25 251 TYR A O 1
ATOM 2022 N N . ASN A 1 252 ? 24.169 -6.002 -7.028 1.00 83.38 252 ASN A N 1
ATOM 2023 C CA . ASN A 1 252 ? 25.471 -6.446 -7.536 1.00 83.38 252 ASN A CA 1
ATOM 2024 C C . ASN A 1 252 ? 25.382 -7.756 -8.343 1.00 83.38 252 ASN A C 1
ATOM 2026 O O . ASN A 1 252 ? 26.292 -8.071 -9.106 1.00 83.38 252 ASN A O 1
ATOM 2030 N N . GLU A 1 253 ? 24.270 -8.489 -8.250 1.00 77.56 253 GLU A N 1
ATOM 2031 C CA . GLU A 1 253 ? 24.050 -9.760 -8.954 1.00 77.56 253 GLU A CA 1
ATOM 2032 C C . GLU A 1 253 ? 23.529 -9.582 -10.390 1.00 77.56 253 GLU A C 1
ATOM 2034 O O . GLU A 1 253 ? 23.271 -10.566 -11.085 1.00 77.56 253 GLU A O 1
ATOM 2039 N N . ARG A 1 254 ? 23.432 -8.334 -10.881 1.00 68.69 254 ARG A N 1
ATOM 2040 C CA . ARG A 1 254 ? 22.898 -7.966 -12.212 1.00 68.69 254 ARG A CA 1
ATOM 2041 C C . ARG A 1 254 ? 23.460 -8.798 -13.373 1.00 68.69 254 ARG A C 1
ATOM 2043 O O . ARG A 1 254 ? 22.759 -9.012 -14.360 1.00 68.69 254 ARG A O 1
ATOM 2050 N N . ALA A 1 255 ? 24.705 -9.271 -13.276 1.00 62.41 255 ALA A N 1
ATOM 2051 C CA . ALA A 1 255 ? 25.336 -10.096 -14.308 1.00 62.41 255 ALA A CA 1
ATOM 2052 C C . ALA A 1 255 ? 24.676 -11.481 -14.480 1.00 62.41 255 ALA A C 1
ATOM 2054 O O . ALA A 1 255 ? 24.749 -12.063 -15.562 1.00 62.41 255 ALA A O 1
ATOM 2055 N N . ASN A 1 256 ? 24.010 -11.998 -13.444 1.00 66.75 256 ASN A N 1
ATOM 2056 C CA . ASN A 1 256 ? 23.393 -13.325 -13.451 1.00 66.75 256 ASN A CA 1
ATOM 2057 C C . ASN A 1 256 ? 21.923 -13.304 -13.911 1.00 66.75 256 ASN A C 1
ATOM 2059 O O . ASN A 1 256 ? 21.459 -14.287 -14.489 1.00 66.75 256 ASN A O 1
ATOM 2063 N N . CYS A 1 257 ? 21.225 -12.167 -13.783 1.00 64.38 257 CYS A N 1
ATOM 2064 C CA . CYS A 1 257 ? 19.795 -12.008 -14.099 1.00 64.38 257 CYS A CA 1
ATOM 2065 C C . CYS A 1 257 ? 19.396 -12.403 -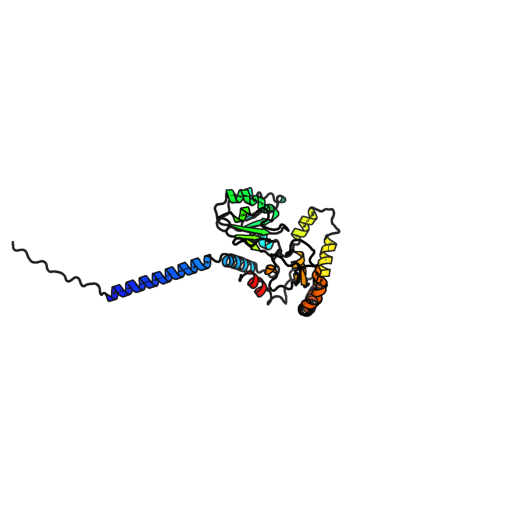15.531 1.00 64.38 257 CYS A C 1
ATOM 2067 O O . CYS A 1 257 ? 18.260 -12.807 -15.773 1.00 64.38 257 CYS A O 1
ATOM 2069 N N . GLN A 1 258 ? 20.306 -12.284 -16.504 1.00 61.44 258 GLN A N 1
ATOM 2070 C CA . GLN A 1 258 ? 19.998 -12.613 -17.902 1.00 61.44 258 GLN A CA 1
ATOM 2071 C C . GLN A 1 258 ? 19.628 -14.088 -18.113 1.00 61.44 258 GLN A C 1
ATOM 2073 O O . GLN A 1 258 ? 18.910 -14.395 -19.064 1.00 61.44 258 GLN A O 1
ATOM 2078 N N . LYS A 1 259 ? 20.107 -15.002 -17.260 1.00 63.22 259 LYS A N 1
ATOM 2079 C CA . LYS A 1 259 ? 19.861 -16.444 -17.415 1.00 63.22 259 LYS A CA 1
ATOM 2080 C C . LYS A 1 259 ? 18.463 -16.840 -16.934 1.00 63.22 259 LYS A C 1
ATOM 2082 O O . LYS A 1 259 ? 17.757 -17.563 -17.642 1.00 63.22 259 LYS A O 1
ATOM 2087 N N . ASP A 1 260 ? 18.042 -16.287 -15.803 1.00 66.00 260 ASP A N 1
ATOM 2088 C CA . ASP A 1 260 ? 16.787 -16.658 -15.135 1.00 66.00 260 ASP A CA 1
ATOM 2089 C C . ASP A 1 260 ? 15.558 -16.026 -15.791 1.00 66.00 260 ASP A C 1
ATOM 2091 O O . ASP A 1 260 ? 14.447 -16.544 -15.710 1.00 66.00 260 ASP A O 1
ATOM 2095 N N . ALA A 1 261 ? 15.754 -14.944 -16.545 1.00 65.31 261 ALA A N 1
ATOM 2096 C CA . ALA A 1 261 ? 14.658 -14.238 -17.186 1.00 65.31 261 ALA A CA 1
ATOM 2097 C C . ALA A 1 261 ? 14.148 -14.884 -18.494 1.00 65.31 261 ALA A C 1
ATOM 2099 O O . ALA A 1 261 ? 13.143 -14.446 -19.063 1.00 65.31 261 ALA A O 1
ATOM 2100 N N . SER A 1 262 ? 14.819 -15.925 -19.000 1.00 63.38 262 SER A N 1
ATOM 2101 C CA . SER A 1 262 ? 14.519 -16.528 -20.307 1.00 63.38 262 SER A CA 1
ATOM 2102 C C . SER A 1 262 ? 13.086 -17.078 -20.488 1.00 63.38 262 SER A C 1
ATOM 2104 O O . SER A 1 262 ? 12.551 -16.909 -21.593 1.00 63.38 262 SER A O 1
ATOM 2106 N N . PRO A 1 263 ? 12.402 -17.647 -19.468 1.00 64.00 263 PRO A N 1
ATOM 2107 C CA . PRO A 1 263 ? 11.012 -18.092 -19.607 1.00 64.00 263 PRO A CA 1
ATOM 2108 C C . PRO A 1 263 ? 10.035 -16.920 -19.781 1.00 64.00 263 PRO A C 1
ATOM 2110 O O . PRO A 1 263 ? 9.098 -16.997 -20.578 1.00 64.00 263 PRO A O 1
ATOM 2113 N N . PHE A 1 264 ? 10.292 -15.795 -19.106 1.00 62.66 264 PHE A N 1
ATOM 2114 C CA . PHE A 1 264 ? 9.438 -14.605 -19.156 1.00 62.66 264 PHE A CA 1
ATOM 2115 C C . PHE A 1 264 ? 9.484 -13.924 -20.527 1.00 62.66 264 PHE A C 1
ATOM 2117 O O . PHE A 1 264 ? 8.445 -13.527 -21.062 1.00 62.66 264 PHE A O 1
ATOM 2124 N N . VAL A 1 265 ? 10.671 -13.865 -21.142 1.00 60.06 265 VAL A N 1
ATOM 2125 C CA . VAL A 1 265 ? 10.936 -13.147 -22.401 1.00 60.06 265 VAL A CA 1
ATOM 2126 C C . VAL A 1 265 ? 10.022 -13.580 -23.551 1.00 60.06 265 VAL A C 1
ATOM 2128 O O . VAL A 1 265 ? 9.576 -12.729 -24.320 1.00 60.06 265 VAL A O 1
ATOM 2131 N N . ARG A 1 266 ? 9.707 -14.876 -23.674 1.00 58.25 266 ARG A N 1
ATOM 2132 C CA . ARG A 1 266 ? 8.850 -15.376 -24.767 1.00 58.25 266 ARG A CA 1
ATOM 2133 C C . ARG A 1 266 ? 7.386 -14.964 -24.604 1.00 58.25 266 ARG A C 1
ATOM 2135 O O . ARG A 1 266 ? 6.723 -14.689 -25.599 1.00 58.25 266 ARG A O 1
ATOM 2142 N N . SER A 1 267 ? 6.890 -14.883 -23.369 1.00 61.75 267 SER A N 1
ATOM 2143 C CA . SER A 1 267 ? 5.499 -14.499 -23.084 1.00 61.75 267 SER A CA 1
ATOM 2144 C C . SER A 1 267 ? 5.225 -13.006 -23.335 1.00 61.75 267 SER A C 1
ATOM 2146 O O . SER A 1 267 ? 4.125 -12.628 -23.742 1.00 61.75 267 SER A O 1
ATOM 2148 N N . ILE A 1 268 ? 6.241 -12.158 -23.146 1.00 61.56 268 ILE A N 1
ATOM 2149 C CA . ILE A 1 268 ? 6.146 -10.693 -23.225 1.00 61.56 268 ILE A CA 1
ATOM 2150 C C . ILE A 1 268 ? 5.962 -10.211 -24.670 1.00 61.56 268 ILE A C 1
ATOM 2152 O O . ILE A 1 268 ? 5.111 -9.360 -24.938 1.00 61.56 268 ILE A O 1
ATOM 2156 N N . ASP A 1 269 ? 6.700 -10.790 -25.623 1.00 63.22 269 ASP A N 1
ATOM 2157 C CA . ASP A 1 269 ? 6.686 -10.354 -27.028 1.00 63.22 269 ASP A CA 1
ATOM 2158 C C . ASP A 1 269 ? 5.316 -10.571 -27.712 1.00 63.22 269 ASP A C 1
ATOM 2160 O O . ASP A 1 269 ? 4.990 -9.903 -28.697 1.00 63.22 269 ASP A O 1
ATOM 2164 N N . HIS A 1 270 ? 4.478 -11.482 -27.207 1.00 60.22 270 HIS A N 1
ATOM 2165 C CA . HIS A 1 270 ? 3.104 -11.660 -27.692 1.00 60.22 270 HIS A CA 1
ATOM 2166 C C . HIS A 1 270 ? 2.153 -10.567 -27.183 1.00 60.22 270 HIS A C 1
ATOM 2168 O O . HIS A 1 270 ? 1.384 -10.021 -27.974 1.00 60.22 270 HIS A O 1
ATOM 2174 N N . ARG A 1 271 ? 2.244 -10.184 -25.904 1.00 60.75 271 ARG A N 1
ATOM 2175 C CA . ARG A 1 271 ? 1.349 -9.179 -25.301 1.00 60.75 271 ARG A CA 1
ATOM 2176 C C . ARG A 1 271 ? 1.668 -7.759 -25.752 1.00 60.75 271 ARG A C 1
ATOM 2178 O O . ARG A 1 271 ? 0.753 -7.007 -26.059 1.00 60.75 271 ARG A O 1
ATOM 2185 N N . LYS A 1 272 ? 2.953 -7.412 -25.897 1.00 63.88 272 LYS A N 1
ATOM 2186 C CA . LYS A 1 272 ? 3.359 -6.095 -26.424 1.00 63.88 272 LYS A CA 1
ATOM 2187 C C . LYS A 1 272 ? 2.821 -5.842 -27.828 1.00 63.88 272 LYS A C 1
ATOM 2189 O O . LYS A 1 272 ? 2.443 -4.723 -28.152 1.00 63.88 272 LYS A O 1
ATOM 2194 N N . ARG A 1 273 ? 2.743 -6.886 -28.660 1.00 61.88 273 ARG A N 1
ATOM 2195 C CA . ARG A 1 273 ? 2.120 -6.796 -29.987 1.00 61.88 273 ARG A CA 1
ATOM 2196 C C . ARG A 1 273 ? 0.617 -6.544 -29.899 1.00 61.88 273 ARG A C 1
ATOM 2198 O O . ARG A 1 273 ? 0.127 -5.716 -30.659 1.00 61.88 273 ARG A O 1
ATOM 2205 N N . ALA A 1 274 ? -0.088 -7.191 -28.970 1.00 60.69 274 ALA A N 1
ATOM 2206 C CA . ALA A 1 274 ? -1.509 -6.933 -28.736 1.00 60.69 274 ALA A CA 1
ATOM 2207 C C . ALA A 1 274 ? -1.749 -5.496 -28.242 1.00 60.69 274 ALA A C 1
ATOM 2209 O O . ALA A 1 274 ? -2.545 -4.774 -28.833 1.00 60.69 274 ALA A O 1
ATOM 2210 N N . TRP A 1 275 ? -0.981 -5.042 -27.249 1.00 59.09 275 TRP A N 1
ATOM 2211 C CA . TRP A 1 275 ? -1.112 -3.701 -26.675 1.00 59.09 275 TRP A CA 1
ATOM 2212 C C . TRP A 1 275 ? -0.763 -2.584 -27.672 1.00 59.09 275 TRP A C 1
ATOM 2214 O O . TRP A 1 275 ? -1.526 -1.637 -27.832 1.00 59.09 275 TRP A O 1
ATOM 2224 N N . ARG A 1 276 ? 0.325 -2.728 -28.445 1.00 60.75 276 ARG A N 1
ATOM 2225 C CA . ARG A 1 276 ? 0.650 -1.785 -29.534 1.00 60.75 276 ARG A CA 1
ATOM 2226 C C . ARG A 1 276 ? -0.401 -1.782 -30.643 1.00 60.75 276 ARG A C 1
ATOM 2228 O O . ARG A 1 276 ? -0.640 -0.736 -31.231 1.00 60.75 276 ARG A O 1
ATOM 2235 N N . SER A 1 277 ? -1.024 -2.927 -30.931 1.00 59.25 277 SER A N 1
ATOM 2236 C CA . SER A 1 277 ? -2.120 -2.996 -31.909 1.00 59.25 277 SER A CA 1
ATOM 2237 C C . SER A 1 277 ? -3.372 -2.277 -31.398 1.00 59.25 277 SER A C 1
ATOM 2239 O O . SER A 1 277 ? -4.035 -1.612 -32.184 1.00 59.25 277 SER A O 1
ATOM 2241 N N . LEU A 1 278 ? -3.653 -2.349 -30.091 1.00 54.38 278 LEU A N 1
ATOM 2242 C CA . LEU A 1 278 ? -4.716 -1.591 -29.420 1.00 54.38 278 LEU A CA 1
ATOM 2243 C C . LEU A 1 278 ? -4.447 -0.079 -29.453 1.00 54.38 278 LEU A C 1
ATOM 2245 O O . LEU A 1 278 ? -5.294 0.672 -29.927 1.00 54.38 278 LEU A O 1
ATOM 2249 N N . LEU A 1 279 ? -3.246 0.358 -29.060 1.00 53.19 279 LEU A N 1
ATOM 2250 C CA . LEU A 1 279 ? -2.850 1.772 -29.107 1.00 53.19 279 LEU A CA 1
ATOM 2251 C C . LEU A 1 279 ? -2.831 2.352 -30.527 1.00 53.19 279 LEU A C 1
ATOM 2253 O O . LEU A 1 279 ? -3.232 3.494 -30.743 1.00 53.19 279 LEU A O 1
ATOM 2257 N N . ALA A 1 280 ? -2.377 1.574 -31.511 1.00 54.78 280 ALA A N 1
ATOM 2258 C CA . ALA A 1 280 ? -2.387 1.992 -32.911 1.00 54.78 280 ALA A CA 1
ATOM 2259 C C . ALA A 1 280 ? -3.807 2.029 -33.506 1.00 54.78 280 ALA A C 1
ATOM 2261 O O . ALA A 1 280 ? -4.057 2.790 -34.440 1.00 54.78 280 ALA A O 1
ATOM 2262 N N . ALA A 1 281 ? -4.737 1.223 -32.979 1.00 51.84 281 ALA A N 1
ATOM 2263 C CA . ALA A 1 281 ? -6.141 1.221 -33.390 1.00 51.84 281 ALA A CA 1
ATOM 2264 C C . ALA A 1 281 ? -6.938 2.402 -32.805 1.00 51.84 281 ALA A C 1
ATOM 2266 O O . ALA A 1 281 ? -7.917 2.835 -33.415 1.00 51.84 281 ALA A O 1
ATOM 2267 N N . SER A 1 282 ? -6.502 2.979 -31.681 1.00 48.72 282 SER A N 1
ATOM 2268 C CA . SER A 1 282 ? -7.022 4.237 -31.131 1.00 48.72 282 SER A CA 1
ATOM 2269 C C . SER A 1 282 ? -6.523 5.466 -31.915 1.00 48.72 282 SER A C 1
ATOM 2271 O O . SER A 1 282 ? -5.738 6.275 -31.430 1.00 48.72 282 SER A O 1
ATOM 2273 N N . HIS A 1 283 ? -6.987 5.608 -33.159 1.00 43.12 283 HIS A N 1
ATOM 2274 C CA . HIS A 1 283 ? -6.903 6.838 -33.965 1.00 43.12 283 HIS A CA 1
ATOM 2275 C C . HIS A 1 283 ? -8.181 7.705 -33.764 1.00 43.12 283 HIS A C 1
ATOM 2277 O O . HIS A 1 283 ? -9.141 7.249 -33.137 1.00 43.12 283 HIS A O 1
ATOM 2283 N N . PRO A 1 284 ? -8.221 8.985 -34.194 1.00 45.84 284 PRO A N 1
ATOM 2284 C CA . PRO A 1 284 ? -9.007 10.024 -33.540 1.00 45.84 284 PRO A CA 1
ATOM 2285 C C . PRO A 1 284 ? -10.491 9.913 -33.909 1.00 45.84 284 PRO A C 1
ATOM 2287 O O . PRO A 1 284 ? -10.877 10.161 -35.051 1.00 45.84 284 PRO A O 1
ATOM 2290 N N . GLY A 1 285 ? -11.324 9.554 -32.934 1.00 55.12 285 GLY A N 1
ATOM 2291 C CA . GLY A 1 285 ? -12.779 9.500 -33.105 1.00 55.12 285 GLY A CA 1
ATOM 2292 C C . GLY A 1 285 ? -13.503 8.458 -32.256 1.00 55.12 285 GLY A C 1
ATOM 2293 O O . GLY A 1 285 ? -14.727 8.507 -32.179 1.00 55.12 285 GLY A O 1
ATOM 2294 N N . VAL A 1 286 ? -12.792 7.541 -31.597 1.00 46.78 286 VAL A N 1
ATOM 2295 C CA . VAL A 1 286 ? -13.413 6.615 -30.638 1.00 46.78 286 VAL A CA 1
ATOM 2296 C C . VAL A 1 286 ? -13.458 7.284 -29.256 1.00 46.78 286 VAL A C 1
ATOM 2298 O O . VAL A 1 286 ? -12.421 7.785 -28.815 1.00 46.78 286 VAL A O 1
ATOM 2301 N N . PRO A 1 287 ? -14.616 7.343 -28.564 1.00 47.22 287 PRO A N 1
ATOM 2302 C CA . PRO A 1 287 ? -14.668 7.814 -27.183 1.00 47.22 287 PRO A CA 1
ATOM 2303 C C . PRO A 1 287 ? -13.727 6.964 -26.327 1.00 47.22 287 PRO A C 1
ATOM 2305 O O . PRO A 1 287 ? -13.807 5.737 -26.370 1.00 47.22 287 PRO A O 1
ATOM 2308 N N . ALA A 1 288 ? -12.836 7.621 -25.580 1.00 42.66 288 ALA A N 1
ATOM 2309 C CA . ALA A 1 288 ? -11.708 6.997 -24.883 1.00 42.66 288 ALA A CA 1
ATOM 2310 C C . ALA A 1 288 ? -12.098 5.802 -23.987 1.00 42.66 288 ALA A C 1
ATOM 2312 O O . ALA A 1 288 ? -11.308 4.880 -23.857 1.00 42.66 288 ALA A O 1
ATOM 2313 N N . CYS A 1 289 ? -13.334 5.763 -23.482 1.00 41.34 289 CYS A N 1
ATOM 2314 C CA . CYS A 1 289 ? -13.851 4.696 -22.624 1.00 41.34 289 CYS A CA 1
ATOM 2315 C C . CYS A 1 289 ? -14.248 3.385 -23.337 1.00 41.34 289 CYS A C 1
ATOM 2317 O O . CYS A 1 289 ? -14.424 2.368 -22.681 1.00 41.34 289 CYS A O 1
ATOM 2319 N N . LEU A 1 290 ? -14.419 3.363 -24.668 1.00 38.16 290 LEU A N 1
ATOM 2320 C CA . LEU A 1 290 ? -14.910 2.174 -25.402 1.00 38.16 290 LEU A CA 1
ATOM 2321 C C . LEU A 1 290 ? -13.802 1.331 -26.060 1.00 38.16 290 LEU A C 1
ATOM 2323 O O . LEU A 1 290 ? -14.078 0.255 -26.588 1.00 38.16 290 LEU A O 1
ATOM 2327 N N . VAL A 1 291 ? -12.549 1.790 -26.009 1.00 45.03 291 VAL A N 1
ATOM 2328 C CA . VAL A 1 291 ? -11.355 0.996 -26.374 1.00 45.03 291 VAL A CA 1
ATOM 2329 C C . VAL A 1 291 ? -10.771 0.284 -25.141 1.00 45.03 291 VAL A C 1
ATOM 2331 O O . VAL A 1 291 ? -9.907 -0.577 -25.278 1.00 45.03 291 VAL A O 1
ATOM 2334 N N . GLU A 1 292 ? -11.279 0.588 -23.942 1.00 47.12 292 GLU A N 1
ATOM 2335 C CA . GLU A 1 292 ? -10.672 0.195 -22.668 1.00 47.12 292 GLU A CA 1
ATOM 2336 C C . GLU A 1 292 ? -10.813 -1.293 -22.284 1.00 47.12 292 GLU A C 1
ATOM 2338 O O . GLU A 1 292 ? -10.082 -1.711 -21.395 1.00 47.12 292 GLU A O 1
ATOM 2343 N N . LEU A 1 293 ? -11.637 -2.145 -22.929 1.00 41.41 293 LEU A N 1
ATOM 2344 C CA . LEU A 1 293 ? -11.971 -3.440 -22.288 1.00 41.41 293 LEU A CA 1
ATOM 2345 C C . LEU A 1 293 ? -12.131 -4.729 -23.100 1.00 41.41 293 LEU A C 1
ATOM 2347 O O . LEU A 1 293 ? -12.243 -5.812 -22.518 1.00 41.41 293 LEU A O 1
ATOM 2351 N N . ALA A 1 294 ? -12.120 -4.693 -24.427 1.00 40.84 294 ALA A N 1
ATOM 2352 C CA . ALA A 1 294 ? -12.384 -5.909 -25.191 1.00 40.84 294 ALA A CA 1
ATOM 2353 C C . ALA A 1 294 ? -11.093 -6.680 -25.519 1.00 40.84 294 ALA A C 1
ATOM 2355 O O . ALA A 1 294 ? -10.387 -6.361 -26.473 1.00 40.84 294 ALA A O 1
ATOM 2356 N N . ALA A 1 295 ? -10.891 -7.774 -24.778 1.00 39.59 295 ALA A N 1
ATOM 2357 C CA . ALA A 1 295 ? -10.172 -8.990 -25.180 1.00 39.59 295 ALA A CA 1
ATOM 2358 C C . ALA A 1 295 ? -8.688 -9.134 -24.787 1.00 39.59 295 ALA A C 1
ATOM 2360 O O . ALA A 1 295 ? -7.828 -9.171 -25.662 1.00 39.59 295 ALA A O 1
ATOM 2361 N N . PHE A 1 296 ? -8.408 -9.382 -23.494 1.00 39.00 296 PHE A N 1
ATOM 2362 C CA . PHE A 1 296 ? -7.612 -10.564 -23.073 1.00 39.00 296 PHE A CA 1
ATOM 2363 C C . PHE A 1 296 ? -7.586 -10.867 -21.547 1.00 39.00 296 PHE A C 1
ATOM 2365 O O . PHE A 1 296 ? -6.701 -11.585 -21.086 1.00 39.00 296 PHE A O 1
ATOM 2372 N N . SER A 1 297 ? -8.507 -10.341 -20.731 1.00 41.59 297 SER A N 1
ATOM 2373 C CA . SER A 1 297 ? -8.303 -10.252 -19.267 1.00 41.59 297 SER A CA 1
ATOM 2374 C C . SER A 1 297 ? -8.977 -11.329 -18.400 1.00 41.59 297 SER A C 1
ATOM 2376 O O . SER A 1 297 ? -8.878 -11.247 -17.182 1.00 41.59 297 SER A O 1
ATOM 2378 N N . PHE A 1 298 ? -9.659 -12.332 -18.962 1.00 36.56 298 PHE A N 1
ATOM 2379 C CA . PHE A 1 298 ? -10.566 -13.177 -18.161 1.00 36.56 298 PHE A CA 1
ATOM 2380 C C . PHE A 1 298 ? -9.892 -14.296 -17.335 1.00 36.56 298 PHE A C 1
ATOM 2382 O O . PHE A 1 298 ? -10.528 -14.857 -16.452 1.00 36.56 298 PHE A O 1
ATOM 2389 N N . GLU A 1 299 ? -8.616 -14.627 -17.569 1.00 36.41 299 GLU A N 1
ATOM 2390 C CA . GLU A 1 299 ? -7.933 -15.706 -16.818 1.00 36.41 299 GLU A CA 1
ATOM 2391 C C . GLU A 1 299 ? -6.998 -15.214 -15.699 1.00 36.41 299 GLU A C 1
ATOM 2393 O O . GLU A 1 299 ? -6.556 -16.014 -14.880 1.00 36.41 299 GLU A O 1
ATOM 2398 N N . MET A 1 300 ? -6.689 -13.914 -15.632 1.00 41.72 300 MET A N 1
ATOM 2399 C CA . MET A 1 300 ? -5.642 -13.395 -14.735 1.00 41.72 300 MET A CA 1
ATOM 2400 C C . MET A 1 300 ? -6.203 -12.777 -13.442 1.00 41.72 300 MET A C 1
ATOM 2402 O O . MET A 1 300 ? -5.593 -12.910 -12.385 1.00 41.72 300 MET A O 1
ATOM 2406 N N . THR A 1 301 ? -7.403 -12.197 -13.500 1.00 47.31 301 THR A N 1
ATOM 2407 C CA . THR A 1 301 ? -8.088 -11.536 -12.374 1.00 47.31 301 THR A CA 1
ATOM 2408 C C . THR A 1 301 ? -8.427 -12.488 -11.230 1.00 47.31 301 THR A C 1
ATOM 2410 O O . THR A 1 301 ? -8.335 -12.105 -10.067 1.00 47.31 301 THR A O 1
ATOM 2413 N N . PHE A 1 302 ? -8.755 -13.748 -11.532 1.00 39.47 302 PHE A N 1
ATOM 2414 C CA . PHE A 1 302 ? -9.094 -14.714 -10.487 1.00 39.47 302 PHE A CA 1
ATOM 2415 C C . PHE A 1 302 ? -7.863 -15.133 -9.676 1.00 39.47 302 PHE A C 1
ATOM 2417 O O . PHE A 1 302 ? -7.964 -15.303 -8.473 1.00 39.47 302 PHE A O 1
ATOM 2424 N N . ALA A 1 303 ? -6.684 -15.247 -10.297 1.00 40.28 303 ALA A N 1
ATOM 2425 C CA . ALA A 1 303 ? -5.465 -15.652 -9.595 1.00 40.28 303 ALA A CA 1
ATOM 2426 C C . ALA A 1 303 ? -4.880 -14.528 -8.718 1.00 40.28 303 ALA A C 1
ATOM 2428 O O . ALA A 1 303 ? -4.377 -14.814 -7.635 1.00 40.28 303 ALA A O 1
ATOM 2429 N N . GLN A 1 304 ? -4.975 -13.270 -9.167 1.00 44.84 304 GLN A N 1
ATOM 2430 C CA . GLN A 1 304 ? -4.434 -12.092 -8.473 1.00 44.84 304 GLN A CA 1
ATOM 2431 C C . GLN A 1 304 ? -5.228 -11.737 -7.213 1.00 44.84 304 GLN A C 1
ATOM 2433 O O . GLN A 1 304 ? -4.641 -11.518 -6.157 1.00 44.84 304 GLN A O 1
ATOM 2438 N N . ALA A 1 305 ? -6.562 -11.758 -7.295 1.00 42.88 305 ALA A N 1
ATOM 2439 C CA . ALA A 1 305 ? -7.407 -11.639 -6.113 1.00 42.88 305 ALA A CA 1
ATOM 2440 C C . ALA A 1 305 ? -7.209 -12.866 -5.204 1.00 42.88 305 ALA A C 1
ATOM 2442 O O . ALA A 1 305 ? -6.876 -12.726 -4.037 1.00 42.88 305 ALA A O 1
ATOM 2443 N N . TRP A 1 306 ? -7.265 -14.089 -5.736 1.00 39.09 306 TRP A N 1
ATOM 2444 C CA . TRP A 1 306 ? -7.149 -15.305 -4.921 1.00 39.09 306 TRP A CA 1
ATOM 2445 C C . TRP A 1 306 ? -5.822 -15.438 -4.149 1.00 39.09 306 TRP A C 1
ATOM 2447 O O . TRP A 1 306 ? -5.829 -15.923 -3.021 1.00 39.09 306 TRP A O 1
ATOM 2457 N N . ALA A 1 307 ? -4.684 -15.001 -4.700 1.00 44.72 307 ALA A N 1
ATOM 2458 C CA . ALA A 1 307 ? -3.382 -15.077 -4.023 1.00 44.72 307 ALA A CA 1
ATOM 2459 C C . ALA A 1 307 ? -3.248 -14.110 -2.831 1.00 44.72 307 ALA A C 1
ATOM 2461 O O . ALA A 1 307 ? -2.618 -14.464 -1.835 1.00 44.72 307 ALA A O 1
ATOM 2462 N N . ILE A 1 308 ? -3.870 -12.930 -2.917 1.00 45.12 308 ILE A N 1
ATOM 2463 C CA . ILE A 1 308 ? -3.933 -11.943 -1.826 1.00 45.12 308 ILE A CA 1
ATOM 2464 C C . ILE A 1 308 ? -4.937 -12.385 -0.751 1.00 45.12 308 ILE A C 1
ATOM 2466 O O . ILE A 1 308 ? -4.772 -12.063 0.419 1.00 45.12 308 ILE A O 1
ATOM 2470 N N . LEU A 1 309 ? -5.968 -13.132 -1.147 1.00 37.62 309 LEU A N 1
ATOM 2471 C CA . LEU A 1 309 ? -7.162 -13.367 -0.339 1.00 37.62 309 LEU A CA 1
ATOM 2472 C C . LEU A 1 309 ? -7.244 -14.768 0.303 1.00 37.62 309 LEU A C 1
ATOM 2474 O O . LEU A 1 309 ? -8.114 -15.012 1.133 1.00 37.62 309 LEU A O 1
ATOM 2478 N N . THR A 1 310 ? -6.360 -15.702 -0.070 1.00 36.06 310 THR A N 1
ATOM 2479 C CA . THR A 1 310 ? -6.288 -17.063 0.512 1.00 36.06 310 THR A CA 1
ATOM 2480 C C . THR A 1 310 ? -5.130 -17.283 1.487 1.00 36.06 310 THR A C 1
ATOM 2482 O O . THR A 1 310 ? -4.817 -18.429 1.827 1.00 36.06 310 THR A O 1
ATOM 2485 N N . ARG A 1 311 ? -4.509 -16.196 1.947 1.00 41.22 311 ARG A N 1
ATOM 2486 C CA . ARG A 1 311 ? -3.576 -16.179 3.078 1.00 41.22 311 ARG A CA 1
ATOM 2487 C C . ARG A 1 311 ? -4.245 -15.514 4.265 1.00 41.22 311 ARG A C 1
ATOM 2489 O O . ARG A 1 311 ? -4.025 -16.044 5.373 1.00 41.22 311 ARG A O 1
#